Protein AF-U2E8E2-F1 (afdb_monomer_lite)

InterPro domains:
  IPR045724 Protein of unknown function DUF6078 [PF19555] (53-195)

Structure (mmCIF, N/CA/C/O backbone):
data_AF-U2E8E2-F1
#
_entry.id   AF-U2E8E2-F1
#
loop_
_atom_site.group_PDB
_atom_site.id
_atom_site.type_symbol
_atom_site.label_atom_id
_atom_site.label_alt_id
_atom_site.label_comp_id
_atom_site.label_asym_id
_atom_site.label_entity_id
_atom_site.label_seq_id
_atom_site.pdbx_PDB_ins_code
_atom_site.Cartn_x
_atom_site.Cartn_y
_atom_site.Cartn_z
_atom_site.occupancy
_atom_site.B_iso_or_equiv
_atom_site.auth_seq_id
_atom_site.auth_comp_id
_atom_site.auth_asym_id
_atom_site.auth_atom_id
_atom_site.pdbx_PDB_model_num
ATOM 1 N N . MET A 1 1 ? 9.841 -43.494 -57.752 1.00 35.22 1 MET A N 1
ATOM 2 C CA . MET A 1 1 ? 11.118 -42.753 -57.790 1.00 35.22 1 MET A CA 1
ATOM 3 C C . MET A 1 1 ? 11.128 -41.806 -56.609 1.00 35.22 1 MET A C 1
ATOM 5 O O . MET A 1 1 ? 10.340 -40.873 -56.590 1.00 35.22 1 MET A O 1
ATOM 9 N N . PHE A 1 2 ? 11.922 -42.122 -55.589 1.00 29.30 2 PHE A N 1
ATOM 10 C CA . PHE A 1 2 ? 12.154 -41.243 -54.447 1.00 29.30 2 PHE A CA 1
ATOM 11 C C . PHE A 1 2 ? 13.217 -40.218 -54.841 1.00 29.30 2 PHE A C 1
ATOM 13 O O . PHE A 1 2 ? 14.290 -40.618 -55.288 1.00 29.30 2 PHE A O 1
ATOM 20 N N . SER A 1 3 ? 12.943 -38.929 -54.646 1.00 28.02 3 SER A N 1
ATOM 21 C CA . SER A 1 3 ? 13.982 -37.899 -54.651 1.00 28.02 3 SER A CA 1
ATOM 22 C C . SER A 1 3 ? 14.001 -37.198 -53.304 1.00 28.02 3 SER A C 1
ATOM 24 O O . SER A 1 3 ? 13.114 -36.428 -52.950 1.00 28.02 3 SER A O 1
ATOM 26 N N . VAL A 1 4 ? 15.050 -37.544 -52.568 1.00 36.47 4 VAL A N 1
ATOM 27 C CA . VAL A 1 4 ? 15.642 -36.825 -51.446 1.00 36.47 4 VAL A CA 1
ATOM 28 C C . VAL A 1 4 ? 16.142 -35.478 -51.964 1.00 36.47 4 VAL A C 1
ATOM 30 O O . VAL A 1 4 ? 16.858 -35.461 -52.964 1.00 36.47 4 VAL A O 1
ATOM 33 N N . ILE A 1 5 ? 15.827 -34.368 -51.289 1.00 31.22 5 ILE A N 1
ATOM 34 C CA . ILE A 1 5 ? 16.601 -33.130 -51.447 1.00 31.22 5 ILE A CA 1
ATOM 35 C C . ILE A 1 5 ? 16.989 -32.594 -50.071 1.00 31.22 5 ILE A C 1
ATOM 37 O O . ILE A 1 5 ? 16.155 -32.291 -49.221 1.00 31.22 5 ILE A O 1
ATOM 41 N N . SER A 1 6 ? 18.308 -32.556 -49.908 1.00 27.42 6 SER A N 1
ATOM 42 C CA . SER A 1 6 ? 19.108 -32.107 -48.783 1.00 27.42 6 SER A CA 1
ATOM 43 C C . SER A 1 6 ? 18.797 -30.708 -48.267 1.00 27.42 6 SER A C 1
ATOM 45 O O . SER A 1 6 ? 18.564 -29.761 -49.013 1.00 27.42 6 SER A O 1
ATOM 47 N N . VAL A 1 7 ? 18.987 -30.599 -46.956 1.00 34.19 7 VAL A N 1
ATOM 48 C CA . VAL A 1 7 ? 19.274 -29.383 -46.200 1.00 34.19 7 VAL A CA 1
ATOM 49 C C . VAL A 1 7 ? 20.533 -28.708 -46.760 1.00 34.19 7 VAL A C 1
ATOM 51 O O . VAL A 1 7 ? 21.575 -29.351 -46.903 1.00 34.19 7 VAL A O 1
ATOM 54 N N . HIS A 1 8 ? 20.469 -27.403 -47.022 1.00 28.25 8 HIS A N 1
ATOM 55 C CA . HIS A 1 8 ? 21.652 -26.544 -47.076 1.00 28.25 8 HIS A CA 1
ATOM 56 C C . HIS A 1 8 ? 21.455 -25.350 -46.146 1.00 28.25 8 HIS A C 1
ATOM 58 O O . HIS A 1 8 ? 20.613 -24.484 -46.364 1.00 28.25 8 HIS A O 1
ATOM 64 N N . CYS A 1 9 ? 22.244 -25.364 -45.076 1.00 28.64 9 CYS A N 1
ATOM 65 C CA . CYS A 1 9 ? 22.424 -24.278 -44.133 1.00 28.64 9 CYS A CA 1
ATOM 66 C C . CYS A 1 9 ? 23.522 -23.371 -44.705 1.00 28.64 9 CYS A C 1
ATOM 68 O O . CYS A 1 9 ? 24.656 -23.823 -44.862 1.00 28.64 9 CYS A O 1
ATOM 70 N N . ILE A 1 10 ? 23.204 -22.121 -45.042 1.00 30.42 10 ILE A N 1
ATOM 71 C CA . ILE A 1 10 ? 24.214 -21.097 -45.329 1.00 30.42 10 ILE A CA 1
ATOM 72 C C . ILE A 1 10 ? 24.117 -20.059 -44.218 1.00 30.42 10 ILE A C 1
ATOM 74 O O . ILE A 1 10 ? 23.218 -19.222 -44.193 1.00 30.42 10 ILE A O 1
ATOM 78 N N . ALA A 1 11 ? 25.058 -20.146 -43.281 1.00 32.19 11 ALA A N 1
ATOM 79 C CA . ALA A 1 11 ? 25.363 -19.073 -42.355 1.00 32.19 11 ALA A CA 1
ATOM 80 C C . ALA A 1 11 ? 26.166 -17.994 -43.099 1.00 32.19 11 ALA A C 1
ATOM 82 O O . ALA A 1 11 ? 27.213 -18.281 -43.676 1.00 32.19 11 ALA A O 1
ATOM 83 N N . SER A 1 12 ? 25.695 -16.750 -43.053 1.00 29.44 12 SER A N 1
ATOM 84 C CA . SER A 1 12 ? 26.471 -15.566 -43.420 1.00 29.44 12 SER A CA 1
ATOM 85 C C . SER A 1 12 ? 26.222 -14.485 -42.372 1.00 29.44 12 SER A C 1
ATOM 87 O O . SER A 1 12 ? 25.120 -13.959 -42.237 1.00 29.44 12 SER A O 1
ATOM 89 N N . GLN A 1 13 ? 27.255 -14.211 -41.577 1.00 37.41 13 GLN A N 1
ATOM 90 C CA . GLN A 1 13 ? 27.322 -13.102 -40.632 1.00 37.41 13 GLN A CA 1
ATOM 91 C C . GLN A 1 13 ? 27.599 -11.792 -41.385 1.00 37.41 13 GLN A C 1
ATOM 93 O O . GLN A 1 13 ? 28.629 -11.702 -42.050 1.00 37.41 13 GLN A O 1
ATOM 98 N N . ARG A 1 14 ? 26.769 -10.754 -41.189 1.00 28.17 14 ARG A N 1
ATOM 99 C CA . ARG A 1 14 ? 27.194 -9.359 -40.910 1.00 28.17 14 ARG A CA 1
ATOM 100 C C . ARG A 1 14 ? 25.991 -8.407 -40.829 1.00 28.17 14 ARG A C 1
ATOM 102 O O . ARG A 1 14 ? 25.234 -8.290 -41.776 1.00 28.17 14 ARG A O 1
ATOM 109 N N . TYR A 1 15 ? 25.892 -7.743 -39.674 1.00 29.30 15 TYR A N 1
ATOM 110 C CA . TYR A 1 15 ? 25.240 -6.466 -39.344 1.00 29.30 15 TYR A CA 1
ATOM 111 C C . TYR A 1 15 ? 24.125 -5.906 -40.243 1.00 29.30 15 TYR A C 1
ATOM 113 O O . TYR A 1 15 ? 24.375 -5.508 -41.375 1.00 29.30 15 TYR A O 1
ATOM 121 N N . GLY A 1 16 ? 22.975 -5.624 -39.618 1.00 27.44 16 GLY A N 1
ATOM 122 C CA . GLY A 1 16 ? 22.163 -4.460 -39.977 1.00 27.44 16 GLY A CA 1
ATOM 123 C C . GLY A 1 16 ? 20.658 -4.690 -39.928 1.00 27.44 16 GLY A C 1
ATOM 124 O O . GLY A 1 16 ? 20.116 -5.314 -40.822 1.00 27.44 16 GLY A O 1
ATOM 125 N N . TYR A 1 17 ? 20.022 -4.082 -38.925 1.00 30.20 17 TYR A N 1
ATOM 126 C CA . TYR A 1 17 ? 18.626 -3.634 -38.911 1.00 30.20 17 TYR A CA 1
ATOM 127 C C . TYR A 1 17 ? 17.500 -4.683 -38.997 1.00 30.20 17 TYR A C 1
ATOM 129 O O . TYR A 1 17 ? 17.308 -5.400 -39.971 1.00 30.20 17 TYR A O 1
ATOM 137 N N . PHE A 1 18 ? 16.715 -4.684 -37.917 1.00 36.41 18 PHE A N 1
ATOM 138 C CA . PHE A 1 18 ? 15.373 -5.242 -37.783 1.00 36.41 18 PHE A CA 1
ATOM 139 C C . PHE A 1 18 ? 14.498 -4.938 -39.009 1.00 36.41 18 PHE A C 1
ATOM 141 O O . PHE A 1 18 ? 14.281 -3.772 -39.333 1.00 36.41 18 PHE A O 1
ATOM 148 N N . ALA A 1 19 ? 13.935 -5.982 -39.616 1.00 29.19 19 ALA A N 1
ATOM 149 C CA . ALA A 1 19 ? 12.776 -5.889 -40.493 1.00 29.19 19 ALA A CA 1
ATOM 150 C C . ALA A 1 19 ? 11.847 -7.086 -40.230 1.00 29.19 19 ALA A C 1
ATOM 152 O O . ALA A 1 19 ? 12.265 -8.239 -40.317 1.00 29.19 19 ALA A O 1
ATOM 153 N N . ASP A 1 20 ? 10.614 -6.761 -39.844 1.00 34.47 20 ASP A N 1
ATOM 154 C CA . ASP A 1 20 ? 9.360 -7.470 -40.101 1.00 34.47 20 ASP A CA 1
ATOM 155 C C . ASP A 1 20 ? 9.385 -9.004 -40.158 1.00 34.47 20 ASP A C 1
ATOM 157 O O . ASP A 1 20 ? 9.569 -9.626 -41.203 1.00 34.47 20 ASP A O 1
ATOM 161 N N . THR A 1 21 ? 9.019 -9.632 -39.039 1.00 34.12 21 THR A N 1
ATOM 162 C CA . THR A 1 21 ? 8.474 -10.996 -39.054 1.00 34.12 21 THR A CA 1
ATOM 163 C C . THR A 1 21 ? 6.955 -10.931 -39.168 1.00 34.12 21 THR A C 1
ATOM 165 O O . THR A 1 21 ? 6.210 -11.022 -38.195 1.00 34.12 21 THR A O 1
ATOM 168 N N . ALA A 1 22 ? 6.488 -10.781 -40.408 1.00 34.97 22 ALA A N 1
ATOM 169 C CA . ALA A 1 22 ? 5.141 -11.174 -40.785 1.00 34.97 22 ALA A CA 1
ATOM 170 C C . ALA A 1 22 ? 5.013 -12.699 -40.618 1.00 34.97 22 ALA A C 1
ATOM 172 O O . ALA A 1 22 ? 5.733 -13.472 -41.251 1.00 34.97 22 ALA A O 1
ATOM 173 N N . TYR A 1 23 ? 4.094 -13.132 -39.757 1.00 33.38 23 TYR A N 1
ATOM 174 C CA . TYR A 1 23 ? 3.682 -14.528 -39.632 1.00 33.38 23 TYR A CA 1
ATOM 175 C C . TYR A 1 23 ? 3.058 -15.004 -40.956 1.00 33.38 23 TYR A C 1
ATOM 177 O O . TYR A 1 23 ? 1.882 -14.767 -41.225 1.00 33.38 23 TYR A O 1
ATOM 185 N N . PHE A 1 24 ? 3.839 -15.687 -41.793 1.00 31.89 24 PHE A N 1
ATOM 186 C CA . PHE A 1 24 ? 3.344 -16.396 -42.973 1.00 31.89 24 PHE A CA 1
ATOM 187 C C . PHE A 1 24 ? 2.857 -17.794 -42.560 1.00 31.89 24 PHE A C 1
ATOM 189 O O . PHE A 1 24 ? 3.633 -18.744 -42.474 1.00 31.89 24 PHE A O 1
ATOM 196 N N . PHE A 1 25 ? 1.553 -17.936 -42.313 1.00 30.02 25 PHE A N 1
ATOM 197 C CA . PHE A 1 25 ? 0.891 -19.243 -42.325 1.00 30.02 25 PHE A CA 1
ATOM 198 C C . PHE A 1 25 ? 0.597 -19.609 -43.786 1.00 30.02 25 PHE A C 1
ATOM 200 O O . PHE A 1 25 ? -0.278 -19.029 -44.425 1.00 30.02 25 PHE A O 1
ATOM 207 N N . CYS A 1 26 ? 1.361 -20.548 -44.341 1.00 29.03 26 CYS A N 1
ATOM 208 C CA . CYS A 1 26 ? 1.208 -20.993 -45.723 1.00 29.03 26 CYS A CA 1
ATOM 209 C C . CYS A 1 26 ? 0.152 -22.113 -45.795 1.00 29.03 26 CYS A C 1
ATOM 211 O O . CYS A 1 26 ? 0.467 -23.290 -45.626 1.00 29.03 26 CYS A O 1
ATOM 213 N N . LEU A 1 27 ? -1.114 -21.749 -46.018 1.00 31.53 27 LEU A N 1
ATOM 214 C CA . LEU A 1 27 ? -2.169 -22.683 -46.422 1.00 31.53 27 LEU A CA 1
ATOM 215 C C . LEU A 1 27 ? -2.278 -22.655 -47.952 1.00 31.53 27 LEU A C 1
ATOM 217 O O . LEU A 1 27 ? -2.700 -21.668 -48.548 1.00 31.53 27 LEU A O 1
ATOM 221 N N . ASN A 1 28 ? -1.850 -23.749 -48.581 1.00 34.62 28 ASN A N 1
ATOM 222 C CA . ASN A 1 28 ? -1.997 -23.997 -50.013 1.00 34.62 28 ASN A CA 1
ATOM 223 C C . ASN A 1 28 ? -3.471 -23.903 -50.432 1.00 34.62 28 ASN A C 1
ATOM 225 O O . ASN A 1 28 ? -4.284 -24.658 -49.903 1.00 34.62 28 ASN A O 1
ATOM 229 N N . PHE A 1 29 ? -3.802 -23.099 -51.448 1.00 28.09 29 PHE A N 1
ATOM 230 C CA . PHE A 1 29 ? -4.968 -23.387 -52.287 1.00 28.09 29 PHE A CA 1
ATOM 231 C C . PHE A 1 29 ? -4.816 -22.837 -53.710 1.00 28.09 29 PHE A C 1
ATOM 233 O O . PHE A 1 29 ? -4.600 -21.650 -53.943 1.00 28.09 29 PHE A O 1
ATOM 240 N N . TRP A 1 30 ? -4.917 -23.755 -54.666 1.00 30.52 30 TRP A N 1
ATOM 241 C CA . TRP A 1 30 ? -4.777 -23.558 -56.102 1.00 30.52 30 TRP A CA 1
ATOM 242 C C . TRP A 1 30 ? -6.180 -23.510 -56.715 1.00 30.52 30 TRP A C 1
ATOM 244 O O . TRP A 1 30 ? -6.880 -24.519 -56.681 1.00 30.52 30 TRP A O 1
ATOM 254 N N . LYS A 1 31 ? -6.586 -22.350 -57.246 1.00 31.70 31 LYS A N 1
ATOM 255 C CA . LYS A 1 31 ? -7.385 -22.127 -58.475 1.00 31.70 31 LYS A CA 1
ATOM 256 C C . LYS A 1 31 ? -8.077 -20.765 -58.413 1.00 31.70 31 LYS A C 1
ATOM 258 O O . LYS A 1 31 ? -8.661 -20.390 -57.405 1.00 31.70 31 LYS A O 1
ATOM 263 N N . GLY A 1 32 ? -7.952 -20.033 -59.517 1.00 43.84 32 GLY A N 1
ATOM 264 C CA . GLY A 1 32 ? -8.343 -18.639 -59.665 1.00 43.84 32 GLY A CA 1
ATOM 265 C C . GLY A 1 32 ? -9.787 -18.336 -59.281 1.00 43.84 32 GLY A C 1
ATOM 266 O O . GLY A 1 32 ? -10.722 -18.952 -59.779 1.00 43.84 32 GLY A O 1
ATOM 267 N N . ASN A 1 33 ? -9.922 -17.361 -58.388 1.00 28.72 33 ASN A N 1
ATOM 268 C CA . ASN A 1 33 ? -10.829 -16.220 -58.464 1.00 28.72 33 ASN A CA 1
ATOM 269 C C . ASN A 1 33 ? -10.596 -15.407 -57.189 1.00 28.72 33 ASN A C 1
ATOM 271 O O . ASN A 1 33 ? -10.901 -15.851 -56.084 1.00 28.72 33 ASN A O 1
ATOM 275 N N . THR A 1 34 ? -9.993 -14.233 -57.332 1.00 31.17 34 THR A N 1
ATOM 276 C CA . THR A 1 34 ? -9.733 -13.314 -56.225 1.00 31.17 34 THR A CA 1
ATOM 277 C C . THR A 1 34 ? -11.056 -12.696 -55.782 1.00 31.17 34 THR A C 1
ATOM 279 O O . THR A 1 34 ? -11.513 -11.708 -56.350 1.00 31.17 34 THR A O 1
ATOM 282 N N . VAL A 1 35 ? -11.686 -13.272 -54.759 1.00 28.70 35 VAL A N 1
ATOM 283 C CA . VAL A 1 35 ? -12.674 -12.554 -53.949 1.00 28.70 35 VAL A CA 1
ATOM 284 C C . VAL A 1 35 ? -11.915 -11.967 -52.767 1.00 28.70 35 VAL A C 1
ATOM 286 O O . VAL A 1 35 ? -11.503 -12.685 -51.859 1.00 28.70 35 VAL A O 1
ATOM 289 N N . TRP A 1 36 ? -11.698 -10.653 -52.790 1.00 34.66 36 TRP A N 1
ATOM 290 C CA . TRP A 1 36 ? -11.221 -9.919 -51.623 1.00 34.66 36 TRP A CA 1
ATOM 291 C C . TRP A 1 36 ? -12.351 -9.853 -50.594 1.00 34.66 36 TRP A C 1
ATOM 293 O O . TRP A 1 36 ? -13.122 -8.897 -50.567 1.00 34.66 36 TRP A O 1
ATOM 303 N N . LEU A 1 37 ? -12.461 -10.866 -49.733 1.00 30.47 37 LEU A N 1
ATOM 304 C CA . LEU A 1 37 ? -13.152 -10.695 -48.458 1.00 30.47 37 LEU A CA 1
ATOM 305 C C . LEU A 1 37 ? -12.221 -9.892 -47.547 1.00 30.47 37 LEU A C 1
ATOM 307 O O . LEU A 1 37 ? -11.440 -10.439 -46.772 1.00 30.47 37 LEU A O 1
ATOM 311 N N . LEU A 1 38 ? -12.286 -8.567 -47.675 1.00 37.00 38 LEU A N 1
ATOM 312 C CA . LEU A 1 38 ? -11.873 -7.671 -46.605 1.00 37.00 38 LEU A CA 1
ATOM 313 C C . LEU A 1 38 ? -12.815 -7.935 -45.426 1.00 37.00 38 LEU A C 1
ATOM 315 O O . LEU A 1 38 ? -13.904 -7.375 -45.373 1.00 37.00 38 LEU A O 1
ATOM 319 N N . LEU A 1 39 ? -12.415 -8.815 -44.506 1.00 31.94 39 LEU A N 1
ATOM 320 C CA . LEU A 1 39 ? -12.991 -8.846 -43.165 1.00 31.94 39 LEU A CA 1
ATOM 321 C C . LEU A 1 39 ? -12.519 -7.562 -42.456 1.00 31.94 39 LEU A C 1
ATOM 323 O O . LEU A 1 39 ? -11.327 -7.454 -42.154 1.00 31.94 39 LEU A O 1
ATOM 327 N N . PRO A 1 40 ? -13.395 -6.567 -42.215 1.00 41.19 40 PRO A N 1
ATOM 328 C CA . PRO A 1 40 ? -12.996 -5.277 -41.646 1.00 41.19 40 PRO A CA 1
ATOM 329 C C . PRO A 1 40 ? -12.682 -5.370 -40.145 1.00 41.19 40 PRO A C 1
ATOM 331 O O . PRO A 1 40 ? -12.126 -4.438 -39.566 1.00 41.19 40 PRO A O 1
ATOM 334 N N . ASP A 1 41 ? -13.018 -6.494 -39.511 1.00 38.75 41 ASP A N 1
ATOM 335 C CA . ASP A 1 41 ? -13.181 -6.563 -38.060 1.00 38.75 41 ASP A CA 1
ATOM 336 C C . ASP A 1 41 ? -11.936 -7.008 -37.282 1.00 38.75 41 ASP A C 1
ATOM 338 O O . ASP A 1 41 ? -11.908 -6.863 -36.066 1.00 38.75 41 ASP A O 1
ATOM 342 N N . PHE A 1 42 ? -10.862 -7.469 -37.937 1.00 38.50 42 PHE A N 1
ATOM 343 C CA . PHE A 1 42 ? -9.642 -7.880 -37.213 1.00 38.50 42 PHE A CA 1
ATOM 344 C C . PHE A 1 42 ? -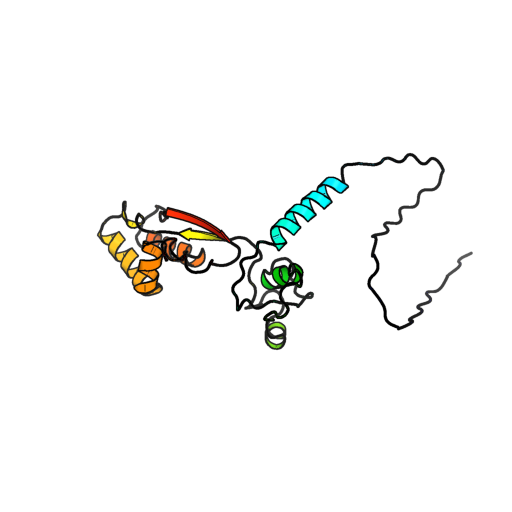8.688 -6.710 -36.894 1.00 38.50 42 PHE A C 1
ATOM 346 O O . PHE A 1 42 ? -7.842 -6.803 -36.002 1.00 38.50 42 PHE A O 1
ATOM 353 N N . LYS A 1 43 ? -8.826 -5.583 -37.610 1.00 36.91 43 LYS A N 1
ATOM 354 C CA . LYS A 1 43 ? -7.996 -4.380 -37.406 1.00 36.91 43 LYS A CA 1
ATOM 355 C C . LYS A 1 43 ? -8.497 -3.485 -36.274 1.00 36.91 43 LYS A C 1
ATOM 357 O O . LYS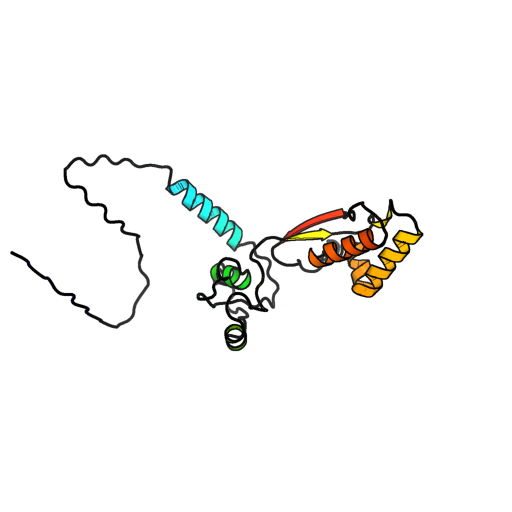 A 1 43 ? -7.691 -2.785 -35.672 1.00 36.91 43 LYS A O 1
ATOM 362 N N . LYS A 1 44 ? -9.799 -3.519 -35.960 1.00 39.62 44 LYS A N 1
ATOM 363 C CA . LYS A 1 44 ? -10.355 -2.750 -34.836 1.00 39.62 44 LYS A CA 1
ATOM 364 C C . LYS A 1 44 ? -9.823 -3.253 -33.504 1.00 39.62 44 LYS A C 1
ATOM 366 O O . LYS A 1 44 ? -9.333 -2.460 -32.718 1.00 39.62 44 LYS A O 1
ATOM 371 N N . THR A 1 45 ? -9.794 -4.569 -33.306 1.00 43.81 45 THR A N 1
ATOM 372 C CA . THR A 1 45 ? -9.347 -5.156 -32.039 1.00 43.81 45 THR A CA 1
ATOM 373 C C . THR A 1 45 ? -7.873 -4.871 -31.766 1.00 43.81 45 THR A C 1
ATOM 375 O O . THR A 1 45 ? -7.510 -4.563 -30.645 1.00 43.81 45 THR A O 1
ATOM 378 N N . THR A 1 46 ? -7.011 -4.922 -32.784 1.00 43.03 46 THR A N 1
ATOM 379 C CA . THR A 1 46 ? -5.570 -4.664 -32.616 1.00 43.03 46 THR A CA 1
ATOM 380 C C . THR A 1 46 ? -5.251 -3.189 -32.391 1.00 43.03 46 THR A C 1
ATOM 382 O O . THR A 1 46 ? -4.399 -2.900 -31.560 1.00 43.03 46 THR A O 1
ATOM 385 N N . LEU A 1 47 ? -5.944 -2.261 -33.059 1.00 45.41 47 LEU A N 1
ATOM 386 C CA . LEU A 1 47 ? -5.776 -0.821 -32.823 1.00 45.41 47 LEU A CA 1
ATOM 387 C C . LEU A 1 47 ? -6.387 -0.369 -31.491 1.00 45.41 47 LEU A C 1
ATOM 389 O O . LEU A 1 47 ? -5.771 0.425 -30.802 1.00 45.41 47 LEU A O 1
ATOM 393 N N . GLU A 1 48 ? -7.523 -0.930 -31.072 1.00 44.22 48 GLU A N 1
ATOM 394 C CA . GLU A 1 48 ? -8.108 -0.677 -29.745 1.00 44.22 48 GLU A CA 1
ATOM 395 C C . GLU A 1 48 ? -7.250 -1.280 -28.615 1.00 44.22 48 GLU A C 1
ATOM 397 O O . GLU A 1 48 ? -7.118 -0.674 -27.551 1.00 44.22 48 GLU A O 1
ATOM 402 N N . ILE A 1 49 ? -6.621 -2.443 -28.839 1.00 48.78 49 ILE A N 1
ATOM 403 C CA . ILE A 1 49 ? -5.622 -3.034 -27.928 1.00 48.78 49 ILE A CA 1
ATOM 404 C C . ILE A 1 49 ? -4.358 -2.170 -27.881 1.00 48.78 49 ILE A C 1
ATOM 406 O O . ILE A 1 49 ? -3.830 -1.941 -26.800 1.00 48.78 49 ILE A O 1
ATOM 410 N N . LEU A 1 50 ? -3.883 -1.655 -29.018 1.00 44.72 50 LEU A N 1
ATOM 411 C CA . LEU A 1 50 ? -2.724 -0.763 -29.063 1.00 44.72 50 LEU A CA 1
ATOM 412 C C . LEU A 1 50 ? -3.024 0.592 -28.413 1.00 44.72 50 LEU A C 1
ATOM 414 O O . LEU A 1 50 ? -2.219 1.010 -27.599 1.00 44.72 50 LEU A O 1
ATOM 418 N N . ASP A 1 51 ? -4.189 1.206 -28.637 1.00 45.66 51 ASP A N 1
ATOM 419 C CA . ASP A 1 51 ? -4.617 2.446 -27.962 1.00 45.66 51 ASP A CA 1
ATOM 420 C C . ASP A 1 51 ? -4.785 2.240 -26.448 1.00 45.66 51 ASP A C 1
ATOM 422 O O . ASP A 1 51 ? -4.410 3.095 -25.645 1.00 45.66 51 ASP A O 1
ATOM 426 N N . SER A 1 52 ? -5.305 1.085 -26.018 1.00 45.81 52 SER A N 1
ATOM 427 C CA . SER A 1 52 ? -5.374 0.749 -24.590 1.00 45.81 52 SER A CA 1
ATOM 428 C C . SER A 1 52 ? -4.006 0.382 -23.999 1.00 45.81 52 SER A C 1
ATOM 430 O O . SER A 1 52 ? -3.770 0.647 -22.822 1.00 45.81 52 SER A O 1
ATOM 432 N N . MET A 1 53 ? -3.060 -0.144 -24.783 1.00 45.09 53 MET A N 1
ATOM 433 C CA . MET A 1 53 ? -1.657 -0.328 -24.380 1.00 45.09 53 MET A CA 1
ATOM 434 C C . MET A 1 53 ? -0.868 0.994 -24.375 1.00 45.09 53 MET A C 1
ATOM 436 O O . MET A 1 53 ? -0.043 1.202 -23.488 1.00 45.09 53 MET A O 1
ATOM 440 N N . GLU A 1 54 ? -1.158 1.919 -25.285 1.00 41.78 54 GLU A N 1
ATOM 441 C CA . GLU A 1 54 ? -0.501 3.222 -25.434 1.00 41.78 54 GLU A CA 1
ATOM 442 C C . GLU A 1 54 ? -0.992 4.210 -24.360 1.00 41.78 54 GLU A C 1
ATOM 444 O O . GLU A 1 54 ? -0.181 4.899 -23.738 1.00 41.78 54 GLU A O 1
ATOM 449 N N . GLN A 1 55 ? -2.278 4.166 -23.981 1.00 42.69 55 GLN A N 1
ATOM 450 C CA . GLN A 1 55 ? -2.777 4.857 -22.780 1.00 42.69 55 GLN A CA 1
ATOM 451 C C . GLN A 1 55 ? -2.210 4.288 -21.464 1.00 42.69 55 GLN A C 1
ATOM 453 O O . GLN A 1 55 ? -2.172 4.998 -20.457 1.00 42.69 55 GLN A O 1
ATOM 458 N N . ASN A 1 56 ? -1.722 3.039 -21.460 1.00 43.75 56 ASN A N 1
ATOM 459 C CA . ASN A 1 56 ? -0.978 2.457 -20.335 1.00 43.75 56 ASN A CA 1
ATOM 460 C C . ASN A 1 56 ? 0.513 2.866 -20.321 1.00 43.75 56 ASN A C 1
ATOM 462 O O . ASN A 1 56 ? 1.142 2.802 -19.260 1.00 43.75 56 ASN A O 1
ATOM 466 N N . MET A 1 57 ? 1.089 3.299 -21.453 1.00 42.50 57 MET A N 1
ATOM 467 C CA . MET A 1 57 ? 2.500 3.713 -21.537 1.00 42.50 57 MET A CA 1
ATOM 468 C C . MET A 1 57 ? 2.760 5.057 -20.846 1.00 42.50 57 MET A C 1
ATOM 470 O O . MET A 1 57 ? 3.815 5.244 -20.245 1.00 42.50 57 MET A O 1
ATOM 474 N N . THR A 1 58 ? 1.792 5.979 -20.838 1.00 44.69 58 THR A N 1
ATOM 475 C CA . THR A 1 58 ? 1.966 7.305 -20.211 1.00 44.69 58 THR A CA 1
ATOM 476 C C . THR A 1 58 ? 1.720 7.313 -18.691 1.00 44.69 58 THR A C 1
ATOM 478 O O . THR A 1 58 ? 1.993 8.315 -18.030 1.00 44.69 58 THR A O 1
ATOM 481 N N . SER A 1 59 ? 1.195 6.229 -18.099 1.00 53.66 59 SER A N 1
ATOM 482 C CA . SER A 1 59 ? 0.525 6.290 -16.785 1.00 53.66 59 SER A CA 1
ATOM 483 C C . SER A 1 59 ? 1.197 5.532 -15.633 1.00 53.66 59 SER A C 1
ATOM 485 O O . SER A 1 59 ? 0.676 5.559 -14.518 1.00 53.66 59 SER 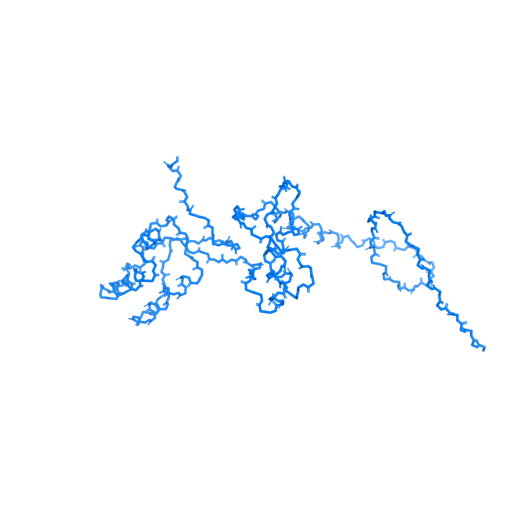A O 1
ATOM 487 N N . LEU A 1 60 ? 2.315 4.836 -15.852 1.00 66.75 60 LEU A N 1
ATOM 488 C CA . LEU A 1 60 ? 3.024 4.129 -14.777 1.00 66.75 60 LEU A CA 1
ATOM 489 C C . LEU A 1 60 ? 3.783 5.133 -13.890 1.00 66.75 60 LEU A C 1
ATOM 491 O O . LEU A 1 60 ? 4.932 5.491 -14.153 1.00 66.75 60 LEU A O 1
ATOM 495 N N . GLN A 1 61 ? 3.126 5.593 -12.821 1.00 72.06 61 GLN A N 1
ATOM 496 C CA . GLN A 1 61 ? 3.703 6.462 -11.788 1.00 72.06 61 GLN A CA 1
ATOM 497 C C . GLN A 1 61 ? 4.678 5.668 -10.903 1.00 72.06 61 GLN A C 1
ATOM 499 O O . GLN A 1 61 ? 4.391 5.313 -9.761 1.00 72.06 61 GLN A O 1
ATOM 504 N N . LEU A 1 62 ? 5.846 5.347 -11.455 1.00 79.56 62 LEU A N 1
ATOM 505 C CA . LEU A 1 62 ? 6.873 4.579 -10.756 1.00 79.56 62 LEU A CA 1
ATOM 506 C C . LEU A 1 62 ? 7.741 5.483 -9.865 1.00 79.56 62 LEU A C 1
ATOM 508 O O . LEU A 1 62 ? 8.065 6.609 -10.260 1.00 79.56 62 LEU A O 1
ATOM 512 N N . PRO A 1 63 ? 8.172 4.994 -8.686 1.00 80.44 63 PRO A N 1
ATOM 513 C CA . PRO A 1 63 ? 9.149 5.688 -7.853 1.00 80.44 63 PRO A CA 1
ATOM 514 C C . PRO A 1 63 ? 10.433 6.036 -8.615 1.00 80.44 63 PRO A C 1
ATOM 516 O O . PRO A 1 63 ? 10.832 5.342 -9.549 1.00 80.44 63 PRO A O 1
ATOM 519 N N . HIS A 1 64 ? 11.121 7.095 -8.185 1.00 75.12 64 HIS A N 1
ATOM 520 C CA . HIS A 1 64 ? 12.377 7.523 -8.810 1.00 75.12 64 HIS A CA 1
ATOM 521 C C . HIS A 1 64 ? 13.474 6.446 -8.732 1.00 75.12 64 HIS A C 1
ATOM 523 O O . HIS A 1 64 ? 14.249 6.277 -9.666 1.00 75.12 64 HIS A O 1
ATOM 529 N N . ASP A 1 65 ? 13.534 5.707 -7.628 1.00 80.06 65 ASP A N 1
ATOM 530 C CA . ASP A 1 65 ? 14.476 4.615 -7.364 1.00 80.06 65 ASP A CA 1
ATOM 531 C C . ASP A 1 65 ? 13.956 3.243 -7.836 1.00 80.06 65 ASP A C 1
ATOM 533 O O . ASP A 1 65 ? 14.448 2.191 -7.415 1.00 80.06 65 ASP A O 1
ATOM 537 N N . PHE A 1 66 ? 12.950 3.226 -8.717 1.00 86.50 66 PHE A N 1
ATOM 538 C CA . PHE A 1 66 ? 12.382 1.985 -9.220 1.00 86.50 66 PHE A CA 1
ATOM 539 C C . PHE A 1 66 ? 13.383 1.217 -10.096 1.00 86.50 66 PHE A C 1
ATOM 541 O O . PHE A 1 66 ? 13.769 1.653 -11.178 1.00 86.50 66 PHE A O 1
ATOM 548 N N . GLY A 1 67 ? 13.784 0.035 -9.621 1.00 89.56 67 GLY A N 1
ATOM 549 C CA . GLY A 1 67 ? 14.659 -0.880 -10.355 1.00 89.56 67 GLY A CA 1
ATOM 550 C C . GLY A 1 67 ? 13.939 -1.644 -11.474 1.00 89.56 67 GLY A C 1
ATOM 551 O O . GLY A 1 67 ? 13.074 -2.479 -11.194 1.00 89.56 67 GLY A O 1
ATOM 552 N N . PHE A 1 68 ? 14.339 -1.429 -12.722 1.00 91.00 68 PHE A N 1
ATOM 553 C CA . PHE A 1 68 ? 13.856 -2.160 -13.897 1.00 91.00 68 PHE A CA 1
ATOM 554 C C . PHE A 1 68 ? 14.517 -3.541 -14.027 1.00 91.00 68 PHE A C 1
ATOM 556 O O . PHE A 1 68 ? 15.626 -3.762 -13.535 1.00 91.00 68 PHE A O 1
ATOM 563 N N . CYS A 1 69 ? 13.844 -4.479 -14.702 1.00 90.25 69 CYS A N 1
ATOM 564 C CA . CYS A 1 69 ? 14.377 -5.815 -14.982 1.00 90.25 69 CYS A CA 1
ATOM 565 C C . CYS A 1 69 ? 14.374 -6.100 -16.488 1.00 90.25 69 CYS A C 1
ATOM 567 O O . CYS A 1 69 ? 13.317 -6.220 -17.101 1.00 90.25 69 CYS A O 1
ATOM 569 N N . MET A 1 70 ? 15.562 -6.269 -17.069 1.00 88.06 70 MET A N 1
ATOM 570 C CA . MET A 1 70 ? 15.734 -6.497 -18.511 1.00 88.06 70 MET A CA 1
ATOM 571 C C . MET A 1 70 ? 15.731 -7.983 -18.904 1.00 88.06 70 MET A C 1
ATOM 573 O O . MET A 1 70 ? 15.849 -8.311 -20.079 1.00 88.06 70 MET A O 1
ATOM 577 N N . THR A 1 71 ? 15.625 -8.899 -17.939 1.00 85.88 71 THR A N 1
ATOM 578 C CA . THR A 1 71 ? 15.715 -10.341 -18.194 1.00 85.88 71 THR A CA 1
ATOM 579 C C . THR A 1 71 ? 14.459 -10.859 -18.895 1.00 85.88 71 THR A C 1
ATOM 581 O O . THR A 1 71 ? 13.415 -11.003 -18.261 1.00 85.88 71 THR A O 1
ATOM 584 N N . GLY A 1 72 ? 14.578 -11.153 -20.194 1.00 76.69 72 GLY A N 1
ATOM 585 C CA . GLY A 1 72 ? 13.494 -11.695 -21.020 1.00 76.69 72 GLY A CA 1
ATOM 586 C C . GLY A 1 72 ? 13.191 -13.174 -20.765 1.00 76.69 72 GLY A C 1
ATOM 587 O O . GLY A 1 72 ? 12.027 -13.560 -20.778 1.00 76.69 72 GLY A O 1
ATOM 588 N N . ASP A 1 73 ? 14.203 -13.978 -20.427 1.00 81.50 73 ASP A N 1
ATOM 589 C CA . ASP A 1 73 ? 14.060 -15.440 -20.277 1.00 81.50 73 ASP A CA 1
ATOM 590 C C . ASP A 1 73 ? 13.427 -15.867 -18.935 1.00 81.50 73 ASP A C 1
ATOM 592 O O . ASP A 1 73 ? 13.394 -17.044 -18.581 1.00 81.50 73 ASP A O 1
ATOM 596 N N . CYS A 1 74 ? 12.922 -14.913 -18.151 1.00 84.94 74 CYS A N 1
ATOM 597 C CA . CYS A 1 74 ? 12.235 -15.200 -16.899 1.00 84.94 74 CYS A CA 1
ATOM 598 C C . CYS A 1 74 ? 10.808 -15.697 -17.169 1.00 84.94 74 CYS A C 1
ATOM 600 O O . CYS A 1 74 ? 10.015 -14.999 -17.794 1.00 84.94 74 CYS A O 1
ATOM 602 N N . GLU A 1 75 ? 10.431 -16.834 -16.580 1.00 85.62 75 GLU A N 1
ATOM 603 C CA . GLU A 1 75 ? 9.076 -17.409 -16.677 1.00 85.62 75 GLU A CA 1
ATOM 604 C C . GLU A 1 75 ? 7.956 -16.445 -16.241 1.00 85.62 75 GLU A C 1
ATOM 606 O O . GLU A 1 75 ? 6.808 -16.585 -16.653 1.00 85.62 75 GLU A O 1
ATOM 611 N N . ARG A 1 76 ? 8.278 -15.462 -15.388 1.00 85.81 76 ARG A N 1
ATOM 612 C CA . ARG A 1 76 ? 7.322 -14.483 -14.841 1.00 85.81 76 ARG A CA 1
ATOM 613 C C . ARG A 1 76 ? 7.407 -13.116 -15.522 1.00 85.81 76 ARG A C 1
ATOM 615 O O . ARG A 1 76 ? 6.818 -12.165 -15.011 1.00 85.81 76 ARG A O 1
ATOM 622 N N . SER A 1 77 ? 8.155 -12.981 -16.619 1.00 87.44 77 SER A N 1
ATOM 623 C CA . SER A 1 77 ? 8.404 -11.705 -17.309 1.00 87.44 77 SER A CA 1
ATOM 624 C C . SER A 1 77 ? 7.108 -10.985 -17.711 1.00 87.44 77 SER A C 1
ATOM 626 O O . SER A 1 77 ? 6.970 -9.781 -17.484 1.00 87.44 77 SER A O 1
ATOM 628 N N . ASN A 1 78 ? 6.111 -11.728 -18.197 1.00 87.88 78 ASN A N 1
ATOM 629 C CA . ASN A 1 78 ? 4.789 -11.215 -18.574 1.00 87.88 78 ASN A CA 1
ATOM 630 C C . ASN A 1 78 ? 3.964 -10.666 -17.392 1.00 87.88 78 ASN A C 1
ATOM 632 O O . ASN A 1 78 ? 3.155 -9.763 -17.571 1.00 87.88 78 ASN A O 1
ATOM 636 N N . ARG A 1 79 ? 4.176 -11.185 -16.179 1.00 89.12 79 ARG A N 1
ATOM 637 C CA . ARG A 1 79 ? 3.447 -10.796 -14.958 1.00 89.12 79 ARG A CA 1
ATOM 638 C C . ARG A 1 79 ? 4.299 -9.986 -13.985 1.00 89.12 79 ARG A C 1
ATOM 640 O O . ARG A 1 79 ? 3.873 -9.760 -12.857 1.00 89.12 79 ARG A O 1
ATOM 647 N N . CYS A 1 80 ? 5.503 -9.578 -14.379 1.00 90.62 80 CYS A N 1
ATOM 648 C CA . CYS A 1 80 ? 6.424 -8.831 -13.533 1.00 90.62 80 CYS A CA 1
ATOM 649 C C . CYS A 1 80 ? 6.407 -7.348 -13.905 1.00 90.62 80 CYS A C 1
ATOM 651 O O . CYS A 1 80 ? 6.901 -6.975 -14.969 1.00 90.62 80 CYS A O 1
ATOM 653 N N . LEU A 1 81 ? 5.935 -6.491 -12.997 1.00 90.94 81 LEU A N 1
ATOM 654 C CA . LEU A 1 81 ? 5.880 -5.040 -13.187 1.00 90.94 81 LEU A CA 1
ATOM 655 C C . LEU A 1 81 ? 7.242 -4.465 -13.596 1.00 90.94 81 LEU A C 1
ATOM 657 O O . LEU A 1 81 ? 7.300 -3.588 -14.443 1.00 90.94 81 LEU A O 1
ATOM 661 N N . ARG A 1 82 ? 8.352 -4.974 -13.042 1.00 91.50 82 ARG A N 1
ATOM 662 C CA . ARG A 1 82 ? 9.703 -4.477 -13.368 1.00 91.50 82 ARG A CA 1
ATOM 663 C C . ARG A 1 82 ? 10.111 -4.741 -14.814 1.00 91.50 82 ARG A C 1
ATOM 665 O O . ARG A 1 82 ? 10.876 -3.957 -15.369 1.00 91.50 82 ARG A O 1
ATOM 672 N N . HIS A 1 83 ? 9.656 -5.856 -15.383 1.00 90.62 83 HIS A N 1
ATOM 673 C CA . HIS A 1 83 ? 9.933 -6.206 -16.772 1.00 90.62 83 HIS A CA 1
ATOM 674 C C . HIS A 1 83 ? 8.963 -5.501 -17.719 1.00 90.62 83 HIS A C 1
ATOM 676 O O . HIS A 1 83 ? 9.391 -4.904 -18.698 1.00 90.62 83 HIS A O 1
ATOM 682 N N . GLN A 1 84 ? 7.674 -5.476 -17.373 1.00 90.50 84 GLN A N 1
ATOM 683 C CA . GLN A 1 84 ? 6.663 -4.746 -18.139 1.00 90.50 84 GLN A CA 1
ATOM 684 C C . GLN A 1 84 ? 6.988 -3.249 -18.216 1.00 90.50 84 GLN A C 1
ATOM 686 O O . GLN A 1 84 ? 6.995 -2.674 -19.295 1.00 90.50 84 GLN A O 1
ATOM 691 N N . ALA A 1 85 ? 7.384 -2.629 -17.103 1.00 89.06 85 ALA A N 1
ATOM 692 C CA . ALA A 1 85 ? 7.815 -1.234 -17.083 1.00 89.06 85 ALA A CA 1
ATOM 693 C C . ALA A 1 85 ? 9.053 -0.967 -17.959 1.00 89.06 85 ALA A C 1
ATOM 695 O O . ALA A 1 85 ? 9.166 0.107 -18.541 1.00 89.06 85 ALA A O 1
ATOM 696 N N . TRP A 1 86 ? 9.977 -1.931 -18.067 1.00 88.94 86 TRP A N 1
ATOM 697 C CA . TRP A 1 86 ? 11.124 -1.821 -18.972 1.00 88.94 86 TRP A CA 1
ATOM 698 C C . TRP A 1 86 ? 10.670 -1.814 -20.436 1.00 88.94 86 TRP A C 1
ATOM 700 O O . TRP A 1 86 ? 11.080 -0.936 -21.189 1.00 88.94 86 TRP A O 1
ATOM 710 N N . LEU A 1 87 ? 9.783 -2.739 -20.819 1.00 87.81 87 LEU A N 1
ATOM 711 C CA . LEU A 1 87 ? 9.241 -2.825 -22.182 1.00 87.81 87 LEU A CA 1
ATOM 712 C C . LEU A 1 87 ? 8.436 -1.581 -22.582 1.00 87.81 87 LEU A C 1
ATOM 714 O O . LEU A 1 87 ? 8.455 -1.191 -23.743 1.00 87.81 87 LEU A O 1
ATOM 718 N N . LEU A 1 88 ? 7.745 -0.966 -21.622 1.00 83.81 88 LEU A N 1
ATOM 719 C CA . LEU A 1 88 ? 6.903 0.212 -21.836 1.00 83.81 88 LEU A CA 1
ATOM 720 C C . LEU A 1 88 ? 7.676 1.539 -21.774 1.00 83.81 88 LEU A C 1
ATOM 722 O O . LEU A 1 88 ? 7.070 2.596 -21.924 1.00 83.81 88 LEU A O 1
ATOM 726 N N . THR A 1 89 ? 8.989 1.522 -21.519 1.00 81.38 89 THR A N 1
ATOM 727 C CA . THR A 1 89 ? 9.762 2.765 -21.424 1.00 81.38 89 THR A CA 1
ATOM 728 C C . THR A 1 89 ? 9.896 3.424 -22.801 1.00 81.38 89 THR A C 1
ATOM 730 O O . THR A 1 89 ? 10.436 2.841 -23.735 1.00 81.38 89 THR A O 1
ATOM 733 N N . ASP A 1 90 ? 9.458 4.677 -22.904 1.00 72.25 90 ASP A N 1
ATOM 734 C CA . ASP A 1 90 ? 9.355 5.482 -24.132 1.00 72.25 90 ASP A CA 1
ATOM 735 C C . ASP A 1 90 ? 10.680 6.125 -24.599 1.00 72.25 90 ASP A C 1
ATOM 737 O O . ASP A 1 90 ? 10.694 7.007 -25.458 1.00 72.25 90 ASP A O 1
ATOM 741 N N . GLY A 1 91 ? 11.810 5.717 -24.014 1.00 70.19 91 GLY A N 1
ATOM 742 C CA . GLY A 1 91 ? 13.135 6.263 -24.318 1.00 70.19 91 GLY A CA 1
ATOM 743 C C . GLY A 1 91 ? 13.344 7.729 -23.908 1.00 70.19 91 GLY A C 1
ATOM 744 O O . GLY A 1 91 ? 14.438 8.251 -24.118 1.00 70.19 91 GLY A O 1
ATOM 745 N N . GLN A 1 92 ? 12.354 8.394 -23.293 1.00 74.50 92 GLN A N 1
ATOM 746 C CA . GLN A 1 92 ? 12.460 9.803 -22.879 1.00 74.50 92 GLN A CA 1
ATOM 747 C C . GLN A 1 92 ? 13.410 9.990 -21.691 1.00 74.50 92 GLN A C 1
ATOM 749 O O . GLN A 1 92 ? 14.046 11.034 -21.543 1.00 74.50 92 GLN A O 1
ATOM 754 N N . LYS A 1 93 ? 13.522 8.978 -20.822 1.00 75.44 93 LYS A N 1
ATOM 755 C CA . LYS A 1 93 ? 14.465 8.984 -19.697 1.00 75.44 93 LYS A CA 1
ATOM 756 C C . LYS A 1 93 ? 15.833 8.462 -20.158 1.00 75.44 93 LYS A C 1
ATOM 758 O O . LYS A 1 93 ? 15.941 7.270 -20.444 1.00 75.44 93 LYS A O 1
ATOM 763 N N . PRO A 1 94 ? 16.896 9.295 -20.160 1.00 78.38 94 PRO A N 1
ATOM 764 C CA . PRO A 1 94 ? 18.218 8.883 -20.644 1.00 78.38 94 PRO A CA 1
ATOM 765 C C . PRO A 1 94 ? 18.908 7.873 -19.719 1.00 78.38 94 PRO A C 1
ATOM 767 O O . PRO A 1 94 ? 19.763 7.110 -20.158 1.00 78.38 94 PRO A O 1
ATOM 770 N N . PHE A 1 95 ? 18.540 7.864 -18.436 1.00 82.38 95 PHE A N 1
ATOM 771 C CA . PHE A 1 95 ? 19.082 6.951 -17.439 1.00 82.38 95 PHE A CA 1
ATOM 772 C C . PHE A 1 95 ? 17.946 6.229 -16.724 1.00 82.38 95 PHE A C 1
ATOM 774 O O . PHE A 1 95 ? 16.992 6.856 -16.262 1.00 82.38 95 PHE A O 1
ATOM 781 N N . LEU A 1 96 ? 18.086 4.911 -16.596 1.00 84.56 96 LEU A N 1
ATOM 782 C CA . LEU A 1 96 ? 17.191 4.055 -15.824 1.00 84.56 96 LEU A CA 1
ATOM 783 C C . LEU A 1 96 ? 18.003 3.269 -14.798 1.00 84.56 96 LEU A C 1
ATOM 785 O O . LEU A 1 96 ? 19.108 2.802 -15.079 1.00 84.56 96 LEU A O 1
ATOM 789 N N . SER A 1 97 ? 17.441 3.088 -13.605 1.00 89.06 97 SER A N 1
ATOM 790 C CA . SER A 1 97 ? 18.018 2.209 -12.592 1.00 89.06 97 SER A CA 1
ATOM 791 C C . SER A 1 97 ? 17.668 0.760 -12.914 1.00 89.06 97 SER A C 1
ATOM 793 O O . SER A 1 97 ? 16.515 0.361 -12.816 1.00 89.06 97 SER A O 1
ATOM 795 N N . VAL A 1 98 ? 18.649 -0.053 -13.289 1.00 89.56 98 VAL A N 1
ATOM 796 C CA . VAL A 1 98 ? 18.433 -1.477 -13.582 1.00 89.56 98 VAL A CA 1
ATOM 797 C C . VAL A 1 98 ? 18.840 -2.312 -12.373 1.00 89.56 98 VAL A C 1
ATOM 799 O O . VAL A 1 98 ? 19.854 -2.040 -11.726 1.00 89.56 98 VAL A O 1
ATOM 802 N N . LEU A 1 99 ? 18.048 -3.335 -12.049 1.00 88.50 99 LEU A N 1
ATOM 803 C CA . LEU A 1 99 ? 18.415 -4.315 -11.032 1.00 88.50 99 LEU A CA 1
ATOM 804 C C . LEU A 1 99 ? 19.742 -4.983 -11.393 1.00 88.50 99 LEU A C 1
ATOM 806 O O . LEU A 1 99 ? 19.963 -5.374 -12.536 1.00 88.50 99 LEU A O 1
ATOM 810 N N . ASN A 1 100 ? 20.610 -5.162 -10.397 1.00 87.38 100 ASN A N 1
ATOM 811 C CA . ASN A 1 100 ? 21.907 -5.791 -10.603 1.00 87.38 100 ASN A CA 1
ATOM 812 C C . ASN A 1 100 ? 21.727 -7.218 -11.172 1.00 87.38 100 ASN A C 1
ATOM 814 O O . ASN A 1 100 ? 21.199 -8.081 -10.461 1.00 87.38 100 ASN A O 1
ATOM 818 N N . PRO A 1 101 ? 22.208 -7.511 -12.398 1.00 83.56 101 PRO A N 1
ATOM 819 C CA . PRO A 1 101 ? 22.023 -8.818 -13.029 1.00 83.56 101 PRO A CA 1
ATOM 820 C C . PRO A 1 101 ? 22.568 -9.990 -12.207 1.00 83.56 101 PRO A C 1
ATOM 822 O O . PRO A 1 101 ? 22.016 -11.088 -12.262 1.00 83.56 101 PRO A O 1
ATOM 825 N N . ARG A 1 102 ? 23.598 -9.761 -11.380 1.00 82.88 102 ARG A N 1
ATOM 826 C CA . ARG A 1 102 ? 24.150 -10.794 -10.487 1.00 82.88 102 ARG A CA 1
ATOM 827 C C . ARG A 1 102 ? 23.152 -11.247 -9.418 1.00 82.88 102 ARG A C 1
ATOM 829 O O . ARG A 1 102 ? 23.169 -12.411 -9.043 1.00 82.88 102 ARG A O 1
ATOM 836 N N . HIS A 1 103 ? 22.271 -10.354 -8.967 1.00 80.19 103 HIS A N 1
ATOM 837 C CA . HIS A 1 103 ? 21.212 -10.682 -8.006 1.00 80.19 103 HIS A CA 1
ATOM 838 C C . HIS A 1 103 ? 20.007 -11.363 -8.668 1.00 80.19 103 HIS A C 1
ATOM 840 O O . HIS A 1 103 ? 19.292 -12.124 -8.016 1.00 80.19 103 HIS A O 1
ATOM 846 N N . ILE A 1 104 ? 19.784 -11.115 -9.962 1.00 75.25 104 ILE A N 1
ATOM 847 C CA . ILE A 1 104 ? 18.733 -11.786 -10.738 1.00 75.25 104 ILE A CA 1
ATOM 848 C C . ILE A 1 104 ? 19.142 -13.234 -11.031 1.00 75.25 104 ILE A C 1
ATOM 850 O O . ILE A 1 104 ? 18.338 -14.147 -10.869 1.00 75.25 104 ILE A O 1
ATOM 854 N N . ALA A 1 105 ? 20.410 -13.460 -11.390 1.00 65.56 105 ALA A N 1
ATOM 855 C CA . ALA A 1 105 ? 20.941 -14.790 -11.687 1.00 65.56 105 ALA A CA 1
ATOM 856 C C . ALA A 1 105 ? 20.835 -15.769 -10.501 1.00 65.56 105 ALA A C 1
ATOM 858 O O . ALA A 1 105 ? 20.655 -16.964 -10.710 1.00 65.56 105 ALA A O 1
ATOM 859 N N . SER A 1 106 ? 20.895 -15.272 -9.259 1.00 61.03 106 SER A N 1
ATOM 860 C CA . SER A 1 106 ? 20.718 -16.087 -8.048 1.00 61.03 106 SER A CA 1
ATOM 861 C C . SER A 1 106 ? 19.260 -16.430 -7.711 1.00 61.03 106 SER A C 1
ATOM 863 O O . SER A 1 106 ? 19.026 -17.253 -6.831 1.00 61.03 106 SER A O 1
ATOM 865 N N . ALA A 1 107 ? 18.280 -15.796 -8.363 1.00 61.44 107 ALA A N 1
ATOM 866 C CA . ALA A 1 107 ? 16.859 -15.931 -8.050 1.00 61.44 107 ALA A CA 1
ATOM 867 C C . ALA A 1 107 ? 16.029 -15.927 -9.346 1.00 61.44 107 ALA A C 1
ATOM 869 O O . ALA A 1 107 ? 15.340 -14.957 -9.668 1.00 61.44 107 ALA A O 1
ATOM 870 N N . TYR A 1 108 ? 16.136 -17.012 -10.115 1.00 63.62 108 TYR A N 1
ATOM 871 C CA . TYR A 1 108 ? 15.436 -17.172 -11.389 1.00 63.62 108 TYR A CA 1
ATOM 872 C C . TYR A 1 108 ? 14.014 -17.725 -11.203 1.00 63.62 108 TYR A C 1
ATOM 874 O O . TYR A 1 108 ? 13.756 -18.532 -10.308 1.00 63.62 108 TYR A O 1
ATOM 882 N N . GLY A 1 109 ? 13.083 -17.297 -12.061 1.00 64.56 109 GLY A N 1
ATOM 883 C CA . GLY A 1 109 ? 11.729 -17.857 -12.138 1.00 64.56 109 GLY A CA 1
ATOM 884 C C . GLY A 1 109 ? 10.875 -17.666 -10.875 1.00 64.56 109 GLY A C 1
ATOM 885 O O . GLY A 1 109 ? 10.660 -16.545 -10.400 1.00 64.56 109 GLY A O 1
ATOM 886 N N . SER A 1 110 ? 10.328 -18.767 -10.353 1.00 67.06 110 SER A N 1
ATOM 887 C CA . SER A 1 110 ? 9.344 -18.786 -9.258 1.00 67.06 110 SER A CA 1
ATOM 888 C C . SER A 1 110 ? 9.859 -18.233 -7.920 1.00 67.06 110 SER A C 1
ATOM 890 O O . SER A 1 110 ? 9.062 -17.673 -7.166 1.00 67.06 110 SER A O 1
ATOM 892 N N . ALA A 1 111 ? 11.171 -18.287 -7.665 1.00 77.88 111 ALA A N 1
ATOM 893 C CA . ALA A 1 111 ? 11.812 -17.850 -6.418 1.00 77.88 111 ALA A CA 1
ATOM 894 C C . ALA A 1 111 ? 12.380 -16.411 -6.458 1.00 77.88 111 ALA A C 1
ATOM 896 O O . ALA A 1 111 ? 13.176 -16.023 -5.602 1.00 77.88 111 ALA A O 1
ATOM 897 N N . CYS A 1 112 ? 12.011 -15.605 -7.459 1.00 85.06 112 CYS A N 1
ATOM 898 C CA . CYS A 1 112 ? 12.517 -14.240 -7.596 1.00 85.06 112 CYS A CA 1
ATOM 899 C C . CYS A 1 112 ? 12.040 -13.318 -6.455 1.00 85.06 112 CYS A C 1
ATOM 901 O O . CYS A 1 112 ? 10.886 -12.890 -6.429 1.00 85.06 112 CYS A O 1
ATOM 903 N N . ASN A 1 113 ? 12.962 -12.926 -5.568 1.00 86.25 113 ASN A N 1
ATOM 904 C CA . ASN A 1 113 ? 12.708 -11.986 -4.461 1.00 86.25 113 ASN A CA 1
ATOM 905 C C . ASN A 1 113 ? 12.381 -10.554 -4.919 1.00 86.25 113 ASN A C 1
ATOM 907 O O . ASN A 1 113 ? 11.913 -9.736 -4.132 1.00 86.25 113 ASN A O 1
ATOM 911 N N . TYR A 1 114 ? 12.649 -10.234 -6.184 1.00 88.50 114 TYR A N 1
ATOM 912 C CA . TYR A 1 114 ? 12.398 -8.915 -6.763 1.00 88.50 114 TYR A CA 1
ATOM 913 C C . TYR A 1 114 ? 11.103 -8.865 -7.579 1.00 88.50 114 TYR A C 1
ATOM 915 O O . TYR A 1 114 ? 10.809 -7.827 -8.177 1.00 88.50 114 TYR A O 1
ATOM 923 N N . PHE A 1 115 ? 10.348 -9.965 -7.630 1.00 88.56 115 PHE A N 1
ATOM 924 C CA . PHE A 1 115 ? 9.090 -10.039 -8.357 1.00 88.56 115 PHE A CA 1
ATOM 925 C C . PHE A 1 115 ? 8.067 -9.065 -7.767 1.00 88.56 115 PHE A C 1
ATOM 927 O O . PHE A 1 115 ? 7.797 -9.069 -6.569 1.00 88.56 115 PHE A O 1
ATOM 934 N N . ILE A 1 116 ? 7.482 -8.248 -8.638 1.00 89.06 116 ILE A N 1
ATOM 935 C CA . ILE A 1 116 ? 6.345 -7.390 -8.315 1.00 89.06 116 ILE A CA 1
ATOM 936 C C . ILE A 1 116 ? 5.255 -7.739 -9.324 1.00 89.06 116 ILE A C 1
ATOM 938 O O . ILE A 1 116 ? 5.549 -7.694 -10.521 1.00 89.06 116 ILE A O 1
ATOM 942 N N . PRO A 1 117 ? 4.040 -8.106 -8.891 1.00 89.69 117 PRO A N 1
ATOM 943 C CA . PRO A 1 117 ? 2.970 -8.452 -9.816 1.00 89.69 117 PRO A CA 1
ATOM 944 C C . PRO A 1 117 ? 2.602 -7.251 -10.696 1.00 89.69 117 PRO A C 1
ATOM 946 O O . PRO A 1 117 ? 2.456 -6.133 -10.207 1.00 89.69 117 PRO A O 1
ATOM 949 N N . TYR A 1 118 ? 2.444 -7.484 -11.998 1.00 90.50 118 TYR A N 1
ATOM 950 C CA . TYR A 1 118 ? 1.910 -6.503 -12.945 1.00 90.50 118 TYR A CA 1
ATOM 951 C C . TYR A 1 118 ? 0.379 -6.482 -12.894 1.00 90.50 118 TYR A C 1
ATOM 953 O O . TYR A 1 118 ? -0.308 -6.779 -13.865 1.00 90.50 118 TYR A O 1
ATOM 961 N N . GLU A 1 119 ? -0.159 -6.203 -11.712 1.00 88.81 119 GLU A N 1
ATOM 962 C CA . GLU A 1 119 ? -1.594 -6.167 -11.451 1.00 88.81 119 GLU A CA 1
ATOM 963 C C . GLU A 1 119 ? -1.872 -4.972 -10.543 1.00 88.81 119 GLU A C 1
ATOM 965 O O . GLU A 1 119 ? -1.140 -4.737 -9.577 1.00 88.81 119 GLU A O 1
ATOM 970 N N . LYS A 1 120 ? -2.917 -4.199 -10.856 1.00 89.50 120 LYS A N 1
ATOM 971 C CA . LYS A 1 120 ? -3.337 -3.111 -9.975 1.00 89.50 120 LYS A CA 1
ATOM 972 C C . LYS A 1 120 ? -3.873 -3.693 -8.673 1.00 89.50 120 LYS A C 1
ATOM 974 O O . LYS A 1 120 ? -4.664 -4.633 -8.660 1.00 89.50 120 LYS A O 1
ATOM 979 N N . GLN A 1 121 ? -3.436 -3.106 -7.576 1.00 90.88 121 GLN A N 1
ATOM 980 C CA . GLN A 1 121 ? -3.851 -3.418 -6.226 1.00 90.88 121 GLN A CA 1
ATOM 981 C C . GLN A 1 121 ? -4.698 -2.277 -5.670 1.00 90.88 121 GLN A C 1
ATOM 983 O O . GLN A 1 121 ? -4.489 -1.108 -5.994 1.00 90.88 121 GLN A O 1
ATOM 988 N N . ARG A 1 122 ? -5.647 -2.620 -4.798 1.00 93.38 122 ARG A N 1
ATOM 989 C CA . ARG A 1 122 ? -6.551 -1.657 -4.171 1.00 93.38 122 ARG A CA 1
ATOM 990 C C . ARG A 1 122 ? -5.990 -1.179 -2.832 1.00 93.38 122 ARG A C 1
ATOM 992 O O . ARG A 1 122 ? -5.909 -1.938 -1.866 1.00 93.38 122 ARG A O 1
ATOM 999 N N . PHE A 1 123 ? -5.628 0.095 -2.768 1.00 93.62 123 PHE A N 1
ATOM 1000 C CA . PHE A 1 123 ? -5.101 0.773 -1.588 1.00 93.62 123 PHE A CA 1
ATOM 1001 C C . PHE A 1 123 ? -6.205 1.554 -0.880 1.00 93.62 123 PHE A C 1
ATOM 1003 O O . PHE A 1 123 ? -6.907 2.343 -1.512 1.00 93.62 123 PHE A O 1
ATOM 1010 N N . ALA A 1 124 ? -6.345 1.366 0.429 1.00 94.56 124 ALA A N 1
ATOM 1011 C CA . ALA A 1 124 ? -7.293 2.124 1.238 1.00 94.56 124 ALA A CA 1
ATOM 1012 C C . ALA A 1 124 ? -6.696 3.460 1.703 1.00 94.56 124 ALA A C 1
ATOM 1014 O O . ALA A 1 124 ? -5.477 3.605 1.851 1.00 94.56 124 ALA A O 1
ATOM 1015 N N . LYS A 1 125 ? -7.558 4.444 1.960 1.00 94.38 125 LYS A N 1
ATOM 1016 C CA . LYS A 1 125 ? -7.182 5.764 2.468 1.00 94.38 125 LYS A CA 1
ATOM 1017 C C . LYS A 1 125 ? -8.167 6.226 3.536 1.00 94.38 125 LYS A C 1
ATOM 1019 O O . LYS A 1 125 ? -9.374 6.189 3.318 1.00 94.38 125 LYS A O 1
ATOM 1024 N N . GLY A 1 126 ? -7.614 6.750 4.630 1.00 93.81 126 GLY A N 1
ATOM 1025 C CA . GLY A 1 126 ? -8.373 7.332 5.735 1.00 93.81 126 GLY A CA 1
ATOM 1026 C C . GLY A 1 126 ? -8.952 6.264 6.658 1.00 93.81 126 GLY A C 1
ATOM 1027 O O . GLY A 1 126 ? -9.458 5.242 6.203 1.00 93.81 126 GLY A O 1
ATOM 1028 N N . MET A 1 127 ? -8.846 6.496 7.965 1.00 94.19 127 MET A N 1
ATOM 1029 C CA . MET A 1 127 ? -9.371 5.592 8.996 1.00 94.19 127 MET A CA 1
ATOM 1030 C C . MET A 1 127 ? -10.088 6.361 10.109 1.00 94.19 127 MET A C 1
ATOM 1032 O O . MET A 1 127 ? -10.146 5.875 11.239 1.00 94.19 127 MET A O 1
ATOM 1036 N N . ARG A 1 128 ? -10.595 7.577 9.852 1.00 92.25 128 ARG A N 1
ATOM 1037 C CA . ARG A 1 128 ? -11.260 8.362 10.910 1.00 92.25 128 ARG A CA 1
ATOM 1038 C C . ARG A 1 128 ? -12.468 7.635 11.486 1.00 92.25 128 ARG A C 1
ATOM 1040 O O . ARG A 1 128 ? -12.656 7.662 12.693 1.00 92.25 128 ARG A O 1
ATOM 1047 N N . HIS A 1 129 ? -13.197 6.939 10.620 1.00 91.38 129 HIS A N 1
ATOM 1048 C CA . HIS A 1 129 ? -14.439 6.239 10.940 1.00 91.38 129 HIS A CA 1
ATOM 1049 C C . HIS A 1 129 ? -14.242 4.761 11.300 1.00 91.38 129 HIS A C 1
ATOM 1051 O O . HIS A 1 129 ? -15.208 4.015 11.431 1.00 91.38 129 HIS A O 1
ATOM 1057 N N . ILE A 1 130 ? -12.994 4.305 11.468 1.00 92.94 130 ILE A N 1
ATOM 1058 C CA . ILE A 1 130 ? -12.702 2.881 11.691 1.00 92.94 130 ILE A CA 1
ATOM 1059 C C . ILE A 1 130 ? -13.196 2.375 13.059 1.00 92.94 130 ILE A C 1
ATOM 1061 O O . ILE A 1 130 ? -13.314 1.170 13.259 1.00 92.94 130 ILE A O 1
ATOM 1065 N N . TYR A 1 131 ? -13.464 3.282 14.004 1.00 92.06 131 TYR A N 1
ATOM 1066 C CA . TYR A 1 131 ? -13.884 2.952 15.369 1.00 92.06 131 TYR A CA 1
ATOM 1067 C C . TYR A 1 131 ? -15.342 3.313 15.676 1.00 92.06 131 TYR A C 1
ATOM 1069 O O . TYR A 1 131 ? -15.791 3.016 16.778 1.00 92.06 131 TYR A O 1
ATOM 1077 N N . ASP A 1 132 ? -16.072 3.946 14.752 1.00 90.38 132 ASP A N 1
ATOM 1078 C CA . ASP A 1 132 ? -17.360 4.599 15.050 1.00 90.38 132 ASP A CA 1
ATOM 1079 C C . ASP A 1 132 ? -18.415 3.625 15.599 1.00 90.38 132 ASP A C 1
ATOM 1081 O O . ASP A 1 132 ? -19.183 3.984 16.489 1.00 90.38 132 ASP A O 1
ATOM 1085 N N . ASN A 1 133 ? -18.399 2.376 15.127 1.00 87.75 133 ASN A N 1
ATOM 1086 C CA . ASN A 1 133 ? -19.343 1.332 15.536 1.00 87.75 133 ASN A CA 1
ATOM 1087 C C . ASN A 1 133 ? -18.741 0.320 16.526 1.00 87.75 133 ASN A C 1
ATOM 1089 O O . ASN A 1 133 ? -19.365 -0.696 16.828 1.00 87.75 133 ASN A O 1
ATOM 1093 N N . LEU A 1 134 ? -17.524 0.561 17.030 1.00 89.75 134 LEU A N 1
ATOM 1094 C CA . LEU A 1 134 ? -16.820 -0.407 17.867 1.00 89.75 134 LEU A CA 1
ATOM 1095 C C . LEU A 1 134 ? -16.998 -0.122 19.367 1.00 89.75 134 LEU A C 1
ATOM 1097 O O . LEU A 1 134 ? -16.801 1.010 19.814 1.00 89.75 134 LEU A O 1
ATOM 1101 N N . PRO A 1 135 ? -17.257 -1.154 20.191 1.00 91.81 135 PRO A N 1
ATOM 1102 C CA . PRO A 1 135 ? -17.137 -1.059 21.641 1.00 91.81 135 PRO A CA 1
ATOM 1103 C C . PRO A 1 135 ? -15.764 -0.526 22.071 1.00 91.81 135 PRO A C 1
ATOM 1105 O O . PRO A 1 135 ? -14.725 -0.990 21.593 1.00 91.81 135 PRO A O 1
ATOM 1108 N N . THR A 1 136 ? -15.740 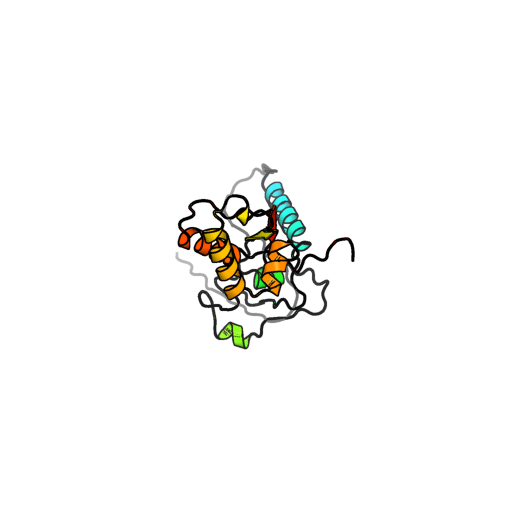0.384 23.051 1.00 91.06 136 THR A N 1
ATOM 1109 C CA . THR A 1 136 ? -14.527 1.104 23.492 1.00 91.06 136 THR A CA 1
ATOM 1110 C C . THR A 1 136 ? -13.339 0.182 23.776 1.00 91.06 136 THR A C 1
ATOM 1112 O O . THR A 1 136 ? -12.221 0.452 23.343 1.00 91.06 136 THR A O 1
ATOM 1115 N N . LYS A 1 137 ? -13.576 -0.955 24.445 1.00 92.44 137 LYS A N 1
ATOM 1116 C CA . LYS A 1 137 ? -12.522 -1.925 24.784 1.00 92.44 137 LYS A CA 1
ATOM 1117 C C . LYS A 1 137 ? -11.874 -2.547 23.540 1.00 92.44 137 LYS A C 1
ATOM 1119 O O . LYS A 1 137 ? -10.656 -2.704 23.503 1.00 92.44 137 LYS A O 1
ATOM 1124 N N . GLN A 1 138 ? -12.670 -2.896 22.530 1.00 93.06 138 GLN A N 1
ATOM 1125 C CA . GLN A 1 138 ? -12.161 -3.464 21.279 1.00 93.06 138 GLN A CA 1
ATOM 1126 C C . GLN A 1 138 ? -11.445 -2.391 20.451 1.00 93.06 138 GLN A C 1
ATOM 1128 O O . GLN A 1 138 ? -10.355 -2.641 19.937 1.00 93.06 138 GLN A O 1
ATOM 1133 N N . ALA A 1 139 ? -11.992 -1.171 20.399 1.00 93.56 139 ALA A N 1
ATOM 1134 C CA . ALA A 1 139 ? -11.355 -0.041 19.726 1.00 93.56 139 ALA A CA 1
ATOM 1135 C C . ALA A 1 139 ? -9.952 0.252 20.293 1.00 93.56 139 ALA A C 1
ATOM 1137 O O . ALA A 1 139 ? -8.997 0.438 19.534 1.00 93.56 139 ALA A O 1
ATOM 1138 N N . GLU A 1 140 ? -9.790 0.227 21.620 1.00 95.06 140 GLU A N 1
ATOM 1139 C CA . GLU A 1 140 ? -8.483 0.380 22.270 1.00 95.06 140 GLU A CA 1
ATOM 1140 C C . GLU A 1 140 ? -7.516 -0.762 21.937 1.00 95.06 140 GLU A C 1
ATOM 1142 O O . GLU A 1 140 ? -6.346 -0.507 21.639 1.00 95.06 140 GLU A O 1
ATOM 1147 N N . GLN A 1 141 ? -7.986 -2.013 21.946 1.00 95.31 141 GLN A N 1
ATOM 1148 C CA . GLN A 1 141 ? -7.166 -3.176 21.590 1.00 95.31 141 GLN A CA 1
ATOM 1149 C C . GLN A 1 141 ? -6.659 -3.092 20.147 1.00 95.31 141 GLN A C 1
ATOM 1151 O O . GLN A 1 141 ? -5.454 -3.220 19.909 1.00 95.31 141 GLN A O 1
ATOM 1156 N N . ILE A 1 142 ? -7.552 -2.799 19.203 1.00 95.50 142 ILE A N 1
ATOM 1157 C CA . ILE A 1 142 ? -7.231 -2.634 17.783 1.00 95.50 142 ILE A CA 1
ATOM 1158 C C . ILE A 1 142 ? -6.238 -1.483 17.589 1.00 95.50 142 ILE A C 1
ATOM 1160 O O . ILE A 1 142 ? -5.197 -1.654 16.945 1.00 95.50 142 ILE A O 1
ATOM 1164 N N . LYS A 1 143 ? -6.500 -0.323 18.202 1.00 95.75 143 LYS A N 1
ATOM 1165 C CA . LYS A 1 143 ? -5.604 0.839 18.149 1.00 95.75 143 LYS A CA 1
ATOM 1166 C C . LYS A 1 143 ? -4.210 0.498 18.670 1.00 95.75 143 LYS A C 1
ATOM 1168 O O . LYS A 1 143 ? -3.217 0.832 18.023 1.00 95.75 143 LYS A O 1
ATOM 1173 N N . ASN A 1 144 ? -4.117 -0.188 19.805 1.00 96.75 144 ASN A N 1
ATOM 1174 C CA . ASN A 1 144 ? -2.839 -0.606 20.380 1.00 96.75 144 ASN A CA 1
ATOM 1175 C C . ASN A 1 144 ? -2.113 -1.618 19.479 1.00 96.75 144 ASN A C 1
ATOM 1177 O O . ASN A 1 144 ? -0.902 -1.501 19.282 1.00 96.75 144 ASN A O 1
ATOM 1181 N N . GLY A 1 145 ? -2.841 -2.559 18.869 1.00 96.69 145 GLY A N 1
ATOM 1182 C CA . GLY A 1 145 ? -2.299 -3.507 17.890 1.00 96.69 145 GLY A CA 1
ATOM 1183 C C . GLY A 1 145 ? -1.717 -2.817 16.653 1.00 96.69 145 GLY A C 1
ATOM 1184 O O . GLY A 1 145 ? -0.620 -3.164 16.201 1.00 96.69 145 GLY A O 1
ATOM 1185 N N . MET A 1 146 ? -2.401 -1.791 16.147 1.00 96.62 146 MET A N 1
ATOM 1186 C CA . MET A 1 146 ? -1.913 -0.970 15.037 1.00 96.62 146 MET A CA 1
ATOM 1187 C C . MET A 1 146 ? -0.709 -0.112 15.431 1.00 96.62 146 MET A C 1
ATOM 1189 O O . MET A 1 146 ? 0.282 -0.070 14.701 1.00 96.62 146 MET A O 1
ATOM 1193 N N . LEU A 1 147 ? -0.747 0.535 16.599 1.00 97.19 147 LEU A N 1
ATOM 1194 C CA . LEU A 1 147 ? 0.378 1.322 17.113 1.00 97.19 147 LEU A CA 1
ATOM 1195 C C . LEU A 1 147 ? 1.628 0.461 17.312 1.00 97.19 147 LEU A C 1
ATOM 1197 O O . LEU A 1 147 ? 2.722 0.906 16.968 1.00 97.19 147 LEU A O 1
ATOM 1201 N N . ARG A 1 148 ? 1.474 -0.775 17.802 1.00 97.31 148 ARG A N 1
ATOM 1202 C CA . ARG A 1 148 ? 2.583 -1.722 17.975 1.00 97.31 148 ARG A CA 1
ATOM 1203 C C . ARG A 1 148 ? 3.203 -2.141 16.640 1.00 97.31 148 ARG A C 1
ATOM 1205 O O . ARG A 1 148 ? 4.422 -2.229 16.547 1.00 97.31 148 ARG A O 1
ATOM 1212 N N . ARG A 1 149 ? 2.387 -2.399 15.610 1.00 96.88 149 ARG A N 1
ATOM 1213 C CA . ARG A 1 149 ? 2.861 -2.891 14.302 1.00 96.88 149 ARG A CA 1
ATOM 1214 C C . ARG A 1 149 ? 3.414 -1.799 13.391 1.00 96.88 149 ARG A C 1
ATOM 1216 O O . ARG A 1 149 ? 4.379 -2.050 12.668 1.00 96.88 149 ARG A O 1
ATOM 1223 N N . PHE A 1 150 ? 2.779 -0.629 13.378 1.00 95.06 150 PHE A N 1
ATOM 1224 C CA . PHE A 1 150 ? 3.084 0.450 12.432 1.00 95.06 150 PHE A CA 1
ATOM 1225 C C . PHE A 1 150 ? 3.834 1.624 13.068 1.00 95.06 150 PHE A C 1
ATOM 1227 O O . PHE A 1 150 ? 4.454 2.417 12.357 1.00 95.06 150 PHE A O 1
ATOM 1234 N N . GLY A 1 151 ? 3.782 1.750 14.395 1.00 96.75 151 GLY A N 1
ATOM 1235 C CA . GLY A 1 151 ? 4.287 2.908 15.121 1.00 96.75 151 GLY A CA 1
ATOM 1236 C C . GLY A 1 151 ? 3.332 4.105 15.078 1.00 96.75 151 GLY A C 1
ATOM 1237 O O . GLY A 1 151 ? 2.480 4.247 14.196 1.00 96.75 151 GLY A O 1
ATOM 1238 N N . LYS A 1 152 ? 3.512 5.023 16.036 1.00 95.94 152 LYS A N 1
ATOM 1239 C CA . LYS A 1 152 ? 2.645 6.197 16.235 1.00 95.94 152 LYS A CA 1
ATOM 1240 C C . LYS A 1 152 ? 2.542 7.085 14.991 1.00 95.94 152 LYS A C 1
ATOM 1242 O O . LYS A 1 152 ? 1.449 7.486 14.606 1.00 95.94 152 LYS A O 1
ATOM 1247 N N . THR A 1 153 ? 3.668 7.374 14.341 1.00 94.25 153 THR A N 1
ATOM 1248 C CA . THR A 1 153 ? 3.713 8.295 13.194 1.00 94.25 153 THR A CA 1
ATOM 1249 C C . THR A 1 153 ? 2.926 7.772 11.996 1.00 94.25 153 THR A C 1
ATOM 1251 O O . THR A 1 153 ? 2.142 8.520 11.415 1.00 94.25 153 THR A O 1
ATOM 1254 N N . ARG A 1 154 ? 3.107 6.498 11.620 1.00 93.62 154 ARG A N 1
ATOM 1255 C CA . ARG A 1 154 ? 2.389 5.910 10.478 1.00 93.62 154 ARG A CA 1
ATOM 1256 C C . ARG A 1 154 ? 0.910 5.742 10.784 1.00 93.62 154 ARG A C 1
ATOM 1258 O O . ARG A 1 154 ? 0.094 6.111 9.951 1.00 93.62 154 ARG A O 1
ATOM 1265 N N . TYR A 1 155 ? 0.583 5.301 11.999 1.00 96.31 155 TYR A N 1
ATOM 1266 C CA . TYR A 1 155 ? -0.799 5.198 12.459 1.00 96.31 155 TYR A CA 1
ATOM 1267 C C . TYR A 1 155 ? -1.577 6.502 12.232 1.00 96.31 155 TYR A C 1
ATOM 1269 O O . TYR A 1 155 ? -2.615 6.495 11.579 1.00 96.31 155 TYR A O 1
ATOM 1277 N N . TYR A 1 156 ? -1.055 7.644 12.696 1.00 94.88 156 TYR A N 1
ATOM 1278 C CA . TYR A 1 156 ? -1.769 8.916 12.533 1.00 94.88 156 TYR A CA 1
ATOM 1279 C C . TYR A 1 156 ? -1.814 9.416 11.083 1.00 94.88 156 TYR A C 1
ATOM 1281 O O . TYR A 1 156 ? -2.733 10.154 10.733 1.00 94.88 156 TYR A O 1
ATOM 1289 N N . ARG A 1 157 ? -0.864 9.008 10.233 1.00 93.62 157 ARG A N 1
ATOM 1290 C CA . ARG A 1 157 ? -0.917 9.295 8.791 1.00 93.62 157 ARG A CA 1
ATOM 1291 C C . ARG A 1 157 ? -2.000 8.485 8.094 1.00 93.62 157 ARG A C 1
ATOM 1293 O O . ARG A 1 157 ? -2.738 9.057 7.301 1.00 93.62 157 ARG A O 1
ATOM 1300 N N . PHE A 1 158 ? -2.139 7.202 8.423 1.00 94.31 158 PHE A N 1
ATOM 1301 C CA . PHE A 1 158 ? -3.259 6.396 7.939 1.00 94.31 158 PHE A CA 1
ATOM 1302 C C . PHE A 1 158 ? -4.593 6.961 8.435 1.00 94.31 158 PHE A C 1
ATOM 1304 O O . PHE A 1 158 ? -5.505 7.170 7.639 1.00 94.31 158 PHE A O 1
ATOM 1311 N N . TYR A 1 159 ? -4.660 7.313 9.724 1.00 93.75 159 TYR A N 1
ATOM 1312 C CA . TYR A 1 159 ? -5.845 7.900 10.348 1.00 93.75 159 TYR A CA 1
ATOM 1313 C C . TYR A 1 159 ? -6.330 9.158 9.624 1.00 93.75 159 TYR A C 1
ATOM 1315 O O . TYR A 1 159 ? -7.512 9.266 9.321 1.00 93.75 159 TYR A O 1
ATOM 1323 N N . ARG A 1 160 ? -5.431 10.096 9.299 1.00 92.75 160 ARG A N 1
ATOM 1324 C CA . ARG A 1 160 ? -5.795 11.333 8.585 1.00 92.75 160 ARG A CA 1
ATOM 1325 C C . ARG A 1 160 ? -5.945 11.174 7.072 1.00 92.75 160 ARG A C 1
ATOM 1327 O O . ARG A 1 160 ? -6.438 12.106 6.444 1.00 92.75 160 ARG A O 1
ATOM 1334 N N . GLY A 1 161 ? -5.523 10.040 6.510 1.00 91.44 161 GLY A N 1
ATOM 1335 C CA . GLY A 1 161 ? -5.468 9.822 5.066 1.00 91.44 161 GLY A CA 1
ATOM 1336 C C . GLY A 1 161 ? -4.267 10.480 4.374 1.00 91.44 161 GLY A C 1
ATOM 1337 O O . GLY A 1 161 ? -4.301 10.659 3.162 1.00 91.44 161 GLY A O 1
ATOM 1338 N N . ASP A 1 162 ? -3.200 10.820 5.105 1.00 91.06 162 ASP A N 1
ATOM 1339 C CA . ASP A 1 162 ? -1.956 11.389 4.548 1.00 91.06 162 ASP A CA 1
ATOM 1340 C C . ASP A 1 162 ? -1.121 10.319 3.801 1.00 91.06 162 ASP A C 1
ATOM 1342 O O . ASP A 1 162 ? -0.205 10.621 3.029 1.00 91.06 162 ASP A O 1
ATOM 1346 N N . GLN A 1 163 ? -1.395 9.038 4.066 1.00 91.62 163 GLN A N 1
ATOM 1347 C CA . GLN A 1 163 ? -0.709 7.894 3.473 1.00 91.62 163 GLN A CA 1
ATOM 1348 C C . GLN A 1 163 ? -1.710 6.773 3.165 1.00 91.62 163 GLN A C 1
ATOM 1350 O O . GLN A 1 163 ? -2.602 6.502 3.969 1.00 91.62 163 GLN A O 1
ATOM 1355 N N . PHE A 1 164 ? -1.526 6.120 2.017 1.00 93.25 164 PHE A N 1
ATOM 1356 C CA . PHE A 1 164 ? -2.275 4.930 1.625 1.00 93.25 164 PHE A CA 1
ATOM 1357 C C . PHE A 1 164 ? -1.906 3.709 2.471 1.00 93.25 164 PHE A C 1
ATOM 1359 O O . PHE A 1 164 ? -0.773 3.583 2.939 1.00 93.25 164 PHE A O 1
ATOM 1366 N N . ILE A 1 165 ? -2.871 2.809 2.630 1.00 94.12 165 ILE A N 1
ATOM 1367 C CA . ILE A 1 165 ? -2.751 1.555 3.370 1.00 94.12 165 ILE A CA 1
ATOM 1368 C C . ILE A 1 165 ? -2.669 0.428 2.340 1.00 94.12 165 ILE A C 1
ATOM 1370 O O . ILE A 1 165 ? -3.594 0.243 1.539 1.00 94.12 165 ILE A O 1
ATOM 1374 N N . SER A 1 166 ? -1.562 -0.313 2.330 1.00 93.31 166 SER A N 1
ATOM 1375 C CA . SER A 1 166 ? -1.364 -1.402 1.365 1.00 93.31 166 SER A CA 1
ATOM 1376 C C . SER A 1 166 ? -2.359 -2.551 1.580 1.00 93.31 166 SER A C 1
ATOM 1378 O O . SER A 1 166 ? -2.891 -2.688 2.681 1.00 93.31 166 SER A O 1
ATOM 1380 N N . PRO A 1 167 ? -2.626 -3.407 0.576 1.00 93.88 167 PRO A N 1
ATOM 1381 C CA . PRO A 1 167 ? -3.460 -4.596 0.773 1.00 93.88 167 PRO A CA 1
ATOM 1382 C C . PRO A 1 167 ? -2.960 -5.506 1.904 1.00 93.88 167 PRO A C 1
ATOM 1384 O O . PRO A 1 167 ? -3.752 -6.080 2.645 1.00 93.88 167 PRO A O 1
ATOM 1387 N N . GLU A 1 168 ? -1.639 -5.612 2.075 1.00 93.25 168 GLU A N 1
ATOM 1388 C CA . GLU A 1 168 ? -1.035 -6.361 3.180 1.00 93.25 168 GLU A CA 1
ATOM 1389 C C . GLU A 1 168 ? -1.369 -5.727 4.537 1.00 93.25 168 GLU A C 1
ATOM 1391 O O . GLU A 1 168 ? -1.713 -6.427 5.489 1.00 93.25 168 GLU A O 1
ATOM 1396 N N . GLU A 1 169 ? -1.303 -4.400 4.621 1.00 95.19 169 GLU A N 1
ATOM 1397 C CA . GLU A 1 169 ? -1.626 -3.652 5.835 1.00 95.19 169 GLU A CA 1
ATOM 1398 C C . GLU A 1 169 ? -3.127 -3.686 6.139 1.00 95.19 169 GLU A C 1
ATOM 1400 O O . GLU A 1 169 ? -3.501 -3.857 7.297 1.00 95.19 169 GLU A O 1
ATOM 1405 N N . GLN A 1 170 ? -3.981 -3.596 5.114 1.00 96.06 170 GLN A N 1
ATOM 1406 C CA . GLN A 1 170 ? -5.432 -3.780 5.229 1.00 96.06 170 GLN A CA 1
ATOM 1407 C C . GLN A 1 170 ? -5.761 -5.171 5.777 1.00 96.06 170 GLN A C 1
ATOM 1409 O O . GLN A 1 170 ? -6.552 -5.289 6.711 1.00 96.06 170 GLN A O 1
ATOM 1414 N N . ARG A 1 171 ? -5.097 -6.219 5.268 1.00 95.94 171 ARG A N 1
ATOM 1415 C CA . ARG A 1 171 ? -5.249 -7.588 5.780 1.00 95.94 171 ARG A CA 1
ATOM 1416 C C . ARG A 1 171 ? -4.846 -7.692 7.250 1.00 95.94 171 ARG A C 1
ATOM 1418 O O . ARG A 1 171 ? -5.604 -8.248 8.029 1.00 95.94 171 ARG A O 1
ATOM 1425 N N . TYR A 1 172 ? -3.723 -7.098 7.652 1.00 96.94 172 TYR A N 1
ATOM 1426 C CA . TYR A 1 172 ? -3.334 -7.080 9.067 1.00 96.94 172 TYR A CA 1
ATOM 1427 C C . TYR A 1 172 ? -4.359 -6.348 9.950 1.00 96.94 172 TYR A C 1
ATOM 1429 O O . TYR A 1 172 ? -4.657 -6.780 11.061 1.00 96.94 172 TYR A O 1
ATOM 1437 N N . ILE A 1 173 ? -4.918 -5.230 9.476 1.00 96.00 173 ILE A N 1
ATOM 1438 C CA . ILE A 1 173 ? -5.975 -4.519 10.210 1.00 96.00 173 ILE A CA 1
ATOM 1439 C C . ILE A 1 173 ? -7.224 -5.402 10.326 1.00 96.00 173 ILE A C 1
ATOM 1441 O O . ILE A 1 173 ? -7.804 -5.473 11.406 1.00 96.00 173 ILE A O 1
ATOM 1445 N N . LYS A 1 174 ? -7.602 -6.119 9.263 1.00 95.50 174 LYS A N 1
ATOM 1446 C CA . LYS A 1 174 ? -8.702 -7.091 9.290 1.00 95.50 174 LYS A CA 1
ATOM 1447 C C . LYS A 1 174 ? -8.448 -8.223 10.294 1.00 95.50 174 LYS A C 1
ATOM 1449 O O . LYS A 1 174 ? -9.319 -8.509 11.108 1.00 95.50 174 LYS A O 1
ATOM 1454 N N . GLU A 1 175 ? -7.239 -8.778 10.333 1.00 95.81 175 GLU A N 1
ATOM 1455 C CA . GLU A 1 175 ? -6.844 -9.795 11.322 1.00 95.81 175 GLU A CA 1
ATOM 1456 C C . GLU A 1 175 ? -6.983 -9.283 12.771 1.00 95.81 175 GLU A C 1
ATOM 1458 O O . GLU A 1 175 ? -7.364 -10.038 13.663 1.00 95.81 175 GLU A O 1
ATOM 1463 N N . LEU A 1 176 ? -6.724 -7.993 13.032 1.00 95.81 176 LEU A N 1
ATOM 1464 C CA . LEU A 1 176 ? -6.950 -7.398 14.358 1.00 95.81 176 LEU A CA 1
ATOM 1465 C C . LEU A 1 176 ? -8.436 -7.328 14.734 1.00 95.81 176 LEU A C 1
ATOM 1467 O O . LEU A 1 176 ? -8.768 -7.514 15.905 1.00 95.81 176 LEU A O 1
ATOM 1471 N N . PHE A 1 177 ? -9.313 -7.049 13.769 1.00 95.06 177 PHE A N 1
ATOM 1472 C CA . PHE A 1 177 ? -10.764 -7.044 13.980 1.00 95.06 177 PHE A CA 1
ATOM 1473 C C . PHE A 1 177 ? -11.262 -8.454 14.307 1.00 95.06 177 PHE A C 1
ATOM 1475 O O . PHE A 1 177 ? -11.931 -8.653 15.325 1.00 95.06 177 PHE A O 1
ATOM 1482 N N . GLU A 1 178 ? -10.838 -9.436 13.512 1.00 94.44 178 GLU A N 1
ATOM 1483 C CA . GLU A 1 178 ? -11.162 -10.850 13.709 1.00 94.44 178 GLU A CA 1
ATOM 1484 C C . GLU A 1 178 ? -10.667 -11.350 15.076 1.00 94.44 178 GLU A C 1
ATOM 1486 O O . GLU A 1 178 ? -11.419 -11.980 15.822 1.00 94.44 178 GLU A O 1
ATOM 1491 N N . ALA A 1 179 ? -9.443 -10.983 15.475 1.00 93.06 179 ALA A N 1
ATOM 1492 C CA . ALA A 1 179 ? -8.883 -11.327 16.784 1.00 93.06 179 ALA A CA 1
ATOM 1493 C C . ALA A 1 179 ? -9.660 -10.716 17.967 1.00 93.06 179 ALA A C 1
ATOM 1495 O O . ALA A 1 179 ? -9.623 -11.255 19.074 1.00 93.06 179 ALA A O 1
ATOM 1496 N N . CYS A 1 180 ? -10.368 -9.605 17.749 1.00 92.25 180 CYS A N 1
ATOM 1497 C CA . CYS A 1 180 ? -11.225 -8.971 18.753 1.00 92.25 180 CYS A CA 1
ATOM 1498 C C . CYS A 1 180 ? -12.671 -9.501 18.738 1.00 92.25 180 CYS A C 1
ATOM 1500 O O . CYS A 1 180 ? -13.492 -9.033 19.533 1.00 92.25 180 CYS A O 1
ATOM 1502 N N . GLY A 1 181 ? -12.986 -10.467 17.866 1.00 91.19 181 GLY A N 1
ATOM 1503 C CA . GLY A 1 181 ? -14.324 -11.040 17.710 1.00 91.19 181 GLY A CA 1
ATOM 1504 C C . GLY A 1 181 ? -15.295 -10.147 16.934 1.00 91.19 181 GLY A C 1
ATOM 1505 O O . GLY A 1 181 ? -16.505 -10.278 17.108 1.00 91.19 181 GLY A O 1
ATOM 1506 N N . ILE A 1 182 ? -14.786 -9.221 16.118 1.00 89.94 182 ILE A N 1
ATOM 1507 C CA . ILE A 1 182 ? -15.602 -8.342 15.275 1.00 89.94 182 ILE A CA 1
ATOM 1508 C C . ILE A 1 182 ? -15.702 -8.971 13.885 1.00 89.94 182 ILE A C 1
ATOM 1510 O O . ILE A 1 182 ? -14.691 -9.178 13.221 1.00 89.94 182 ILE A O 1
ATOM 1514 N N . ALA A 1 183 ? -16.928 -9.280 13.456 1.00 84.00 183 ALA A N 1
ATOM 1515 C CA . ALA A 1 183 ? -17.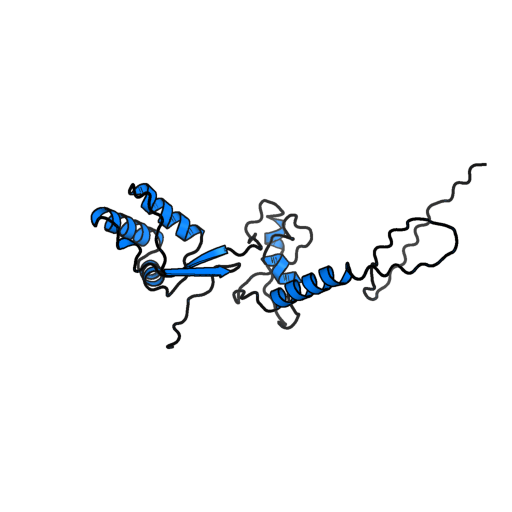202 -9.837 12.129 1.00 84.00 183 ALA A CA 1
ATOM 1516 C C . ALA A 1 183 ? -17.303 -8.762 11.030 1.00 84.00 183 ALA A C 1
ATOM 1518 O O . ALA A 1 183 ? -17.252 -9.083 9.845 1.00 84.00 183 ALA A O 1
ATOM 1519 N N . GLU A 1 184 ? -17.477 -7.497 11.416 1.00 85.56 184 GLU A N 1
ATOM 1520 C CA . GLU A 1 184 ? -17.556 -6.369 10.489 1.00 85.56 184 GLU A CA 1
ATOM 1521 C C . GLU A 1 184 ? -16.192 -6.071 9.856 1.00 85.56 184 GLU A C 1
ATOM 1523 O O . GLU A 1 184 ? -15.152 -6.137 10.516 1.00 85.56 184 GLU A O 1
ATOM 1528 N N . GLU A 1 185 ? -16.192 -5.712 8.571 1.00 86.69 185 GLU A N 1
ATOM 1529 C CA . GLU A 1 185 ? -14.965 -5.306 7.890 1.00 86.69 185 GLU A CA 1
ATOM 1530 C C . GLU A 1 185 ? -14.539 -3.882 8.291 1.00 86.69 185 GLU A C 1
ATOM 1532 O O . GLU A 1 185 ? -15.394 -3.015 8.501 1.00 86.69 185 GLU A O 1
ATOM 1537 N N . PRO A 1 186 ? -13.224 -3.594 8.353 1.00 90.44 186 PRO A N 1
ATOM 1538 C CA . PRO A 1 186 ? -12.739 -2.245 8.619 1.00 90.44 186 PRO A CA 1
ATOM 1539 C C . PRO A 1 186 ? -13.256 -1.232 7.584 1.00 90.44 186 PRO A C 1
ATOM 1541 O O . PRO A 1 186 ? -13.051 -1.394 6.380 1.00 90.44 186 PRO A O 1
ATOM 1544 N N . CYS A 1 187 ? -13.887 -0.154 8.052 1.00 89.75 187 CYS A N 1
ATOM 1545 C CA . CYS A 1 187 ? -14.377 0.917 7.186 1.00 89.75 187 CYS A CA 1
ATOM 1546 C C . CYS A 1 187 ? -13.269 1.944 6.888 1.00 89.75 187 CYS A C 1
ATOM 1548 O O . CYS A 1 187 ? -12.663 2.510 7.803 1.00 89.75 187 CYS A O 1
ATOM 1550 N N . TYR A 1 188 ? -13.034 2.204 5.600 1.00 94.44 188 TYR A N 1
ATOM 1551 C CA . TYR A 1 188 ? -12.086 3.202 5.096 1.00 94.44 188 TYR A CA 1
ATOM 1552 C C . TYR A 1 188 ? -12.821 4.296 4.310 1.00 94.44 188 TYR A C 1
ATOM 1554 O O . TYR A 1 188 ? -13.866 4.040 3.716 1.00 94.44 188 TYR A O 1
ATOM 1562 N N . GLU A 1 189 ? -12.266 5.509 4.263 1.00 94.19 189 GLU A N 1
ATOM 1563 C CA . GLU A 1 189 ? -12.934 6.667 3.639 1.00 94.19 189 GLU A CA 1
ATOM 1564 C C . GLU A 1 189 ? -12.955 6.595 2.104 1.00 94.19 189 GLU A C 1
ATOM 1566 O O . GLU A 1 189 ? -13.918 7.017 1.467 1.00 94.19 189 GLU A O 1
ATOM 1571 N N . SER A 1 190 ? -11.880 6.103 1.483 1.00 93.31 190 SER A N 1
ATOM 1572 C CA . SER A 1 190 ? -11.779 5.984 0.022 1.00 93.31 190 SER A CA 1
ATOM 1573 C C . SER A 1 190 ? -10.747 4.937 -0.398 1.00 93.31 190 SER A C 1
ATOM 1575 O O . SER A 1 190 ? -9.971 4.443 0.424 1.00 93.31 190 SER A O 1
ATOM 1577 N N . TYR A 1 191 ? -10.731 4.609 -1.692 1.00 93.31 191 TYR A N 1
ATOM 1578 C CA . TYR A 1 191 ? -9.817 3.633 -2.280 1.00 93.31 191 TYR A CA 1
ATOM 1579 C C . TYR A 1 191 ? -9.152 4.174 -3.544 1.00 93.31 191 TYR A C 1
ATOM 1581 O O . TYR A 1 191 ? -9.715 5.019 -4.239 1.00 93.31 191 TYR A O 1
ATOM 1589 N N . HIS A 1 192 ? -7.962 3.662 -3.843 1.00 90.38 192 HIS A N 1
ATOM 1590 C CA . HIS A 1 192 ? -7.198 3.975 -5.045 1.00 90.38 192 HIS A CA 1
ATOM 1591 C C . HIS A 1 192 ? -6.579 2.702 -5.627 1.00 90.38 192 HIS A C 1
ATOM 1593 O O . HIS A 1 192 ? -6.144 1.836 -4.871 1.00 90.38 192 HIS A O 1
ATOM 1599 N N . GLU A 1 193 ? -6.535 2.587 -6.951 1.00 90.75 193 GLU A N 1
ATOM 1600 C CA . GLU A 1 193 ? -5.975 1.425 -7.643 1.00 90.75 193 GLU A CA 1
ATOM 1601 C C . GLU A 1 193 ? -4.670 1.786 -8.339 1.00 90.75 193 GLU A C 1
ATOM 1603 O O . GLU A 1 193 ? -4.649 2.656 -9.209 1.00 90.75 193 GLU A O 1
ATOM 1608 N N . ASP A 1 194 ? -3.595 1.090 -7.981 1.00 89.12 194 ASP A N 1
ATOM 1609 C CA . ASP A 1 194 ? -2.266 1.321 -8.550 1.00 89.12 194 ASP A CA 1
ATOM 1610 C C . ASP A 1 194 ? -1.436 0.026 -8.523 1.00 89.12 194 ASP A C 1
ATOM 1612 O O . ASP A 1 194 ? -1.782 -0.930 -7.834 1.00 89.12 194 ASP A O 1
ATOM 1616 N N . TYR A 1 195 ? -0.349 -0.051 -9.282 1.00 87.62 195 TYR A N 1
ATOM 1617 C CA . TYR A 1 195 ? 0.540 -1.219 -9.307 1.00 87.62 195 TYR A CA 1
ATOM 1618 C C . TYR A 1 195 ? 1.449 -1.297 -8.075 1.00 87.62 195 TYR A C 1
ATOM 1620 O O . TYR A 1 195 ? 1.876 -2.377 -7.668 1.00 87.62 195 TYR A O 1
ATOM 1628 N N . LEU A 1 196 ? 1.773 -0.144 -7.491 1.00 85.06 196 LEU A N 1
ATOM 1629 C CA . LEU A 1 196 ? 2.595 -0.009 -6.292 1.00 85.06 196 LEU A CA 1
ATOM 1630 C C . LEU A 1 196 ? 1.874 0.871 -5.291 1.00 85.06 196 LEU A C 1
ATOM 1632 O O . LEU A 1 196 ? 1.029 1.672 -5.668 1.00 85.06 196 LEU A O 1
ATOM 1636 N N . CYS A 1 197 ? 2.254 0.766 -4.017 1.00 77.88 197 CYS A N 1
ATOM 1637 C CA . CYS A 1 197 ? 1.769 1.707 -3.018 1.00 77.88 197 CYS A CA 1
ATOM 1638 C C . CYS A 1 197 ? 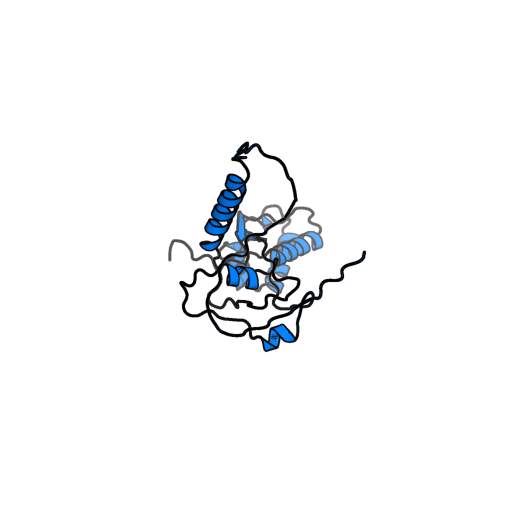2.158 3.126 -3.452 1.00 77.88 197 CYS A C 1
ATOM 1640 O O . CYS A 1 197 ? 3.361 3.418 -3.491 1.00 77.88 197 CYS A O 1
ATOM 1642 N N . PRO A 1 198 ? 1.184 4.008 -3.748 1.00 77.06 198 PRO A N 1
ATOM 1643 C CA . PRO A 1 198 ? 1.505 5.351 -4.192 1.00 77.06 198 PRO A CA 1
ATOM 1644 C C . PRO A 1 198 ? 2.269 6.110 -3.097 1.00 77.06 198 PRO A C 1
ATOM 1646 O O . PRO A 1 198 ? 2.149 5.787 -1.903 1.00 77.06 198 PRO A O 1
ATOM 1649 N N . PRO A 1 199 ? 3.056 7.135 -3.469 1.00 72.75 199 PRO A N 1
ATOM 1650 C CA . PRO A 1 199 ? 3.766 7.954 -2.500 1.00 72.75 199 PRO A CA 1
ATOM 1651 C C . PRO A 1 199 ? 2.796 8.682 -1.557 1.00 72.75 199 PRO A C 1
ATOM 1653 O O . PRO A 1 199 ? 1.582 8.730 -1.762 1.00 72.75 199 PRO A O 1
ATOM 1656 N N . ARG A 1 200 ? 3.353 9.272 -0.491 1.00 75.44 200 ARG A N 1
ATOM 1657 C CA . ARG A 1 200 ? 2.583 10.071 0.477 1.00 75.44 200 ARG A CA 1
ATOM 1658 C C . ARG A 1 200 ? 1.759 11.127 -0.255 1.00 75.44 200 ARG A C 1
ATOM 1660 O O . ARG A 1 200 ? 2.272 11.806 -1.145 1.00 75.44 200 ARG A O 1
ATOM 1667 N N . ILE A 1 201 ? 0.512 11.291 0.170 1.00 75.00 201 ILE A N 1
ATOM 1668 C CA . ILE A 1 201 ? -0.390 12.280 -0.405 1.00 75.00 201 ILE A CA 1
ATOM 1669 C C . ILE A 1 201 ? 0.056 13.634 0.144 1.00 75.00 201 ILE A C 1
ATOM 1671 O O . ILE A 1 201 ? -0.142 13.921 1.323 1.00 75.00 201 ILE A O 1
ATOM 1675 N N . ARG A 1 202 ? 0.704 14.454 -0.690 1.00 60.00 202 ARG A N 1
ATOM 1676 C CA . ARG A 1 202 ? 0.916 15.866 -0.353 1.00 60.00 202 ARG A CA 1
ATOM 1677 C C . ARG A 1 202 ? -0.451 16.542 -0.325 1.00 60.00 202 ARG A C 1
ATOM 1679 O O . ARG A 1 202 ? -1.230 16.398 -1.269 1.00 60.00 202 ARG A O 1
ATOM 1686 N N . ASN A 1 203 ? -0.777 17.207 0.780 1.00 54.75 203 ASN A N 1
ATOM 1687 C CA . ASN A 1 203 ? -2.022 17.960 0.870 1.00 54.75 203 ASN A CA 1
ATOM 1688 C C . ASN A 1 203 ? -1.998 19.088 -0.165 1.00 54.75 203 ASN A C 1
ATOM 1690 O O . ASN A 1 203 ? -0.975 19.726 -0.364 1.00 54.75 203 ASN A O 1
ATOM 1694 N N . LYS A 1 204 ? -3.151 19.365 -0.782 1.00 43.84 204 LYS A N 1
ATOM 1695 C CA . LYS A 1 204 ? -3.354 20.415 -1.801 1.00 43.84 204 LYS A CA 1
ATOM 1696 C C . LYS A 1 204 ? -3.118 21.858 -1.304 1.00 43.84 204 LYS A C 1
ATOM 1698 O O . LYS A 1 204 ? -3.373 22.792 -2.055 1.00 43.84 204 LYS A O 1
ATOM 1703 N N . TYR A 1 205 ? -2.709 22.027 -0.047 1.00 48.88 205 TYR A N 1
ATOM 1704 C CA . TYR A 1 205 ? -2.526 23.309 0.637 1.00 48.88 205 TYR A CA 1
ATOM 1705 C C . TYR A 1 205 ? -1.062 23.566 1.049 1.00 48.88 205 TYR A C 1
ATOM 1707 O O . TYR A 1 205 ? -0.808 24.510 1.792 1.00 48.88 205 TYR A O 1
ATOM 1715 N N . GLU A 1 206 ? -0.126 22.721 0.599 1.00 40.09 206 GLU A N 1
ATOM 1716 C CA . GLU A 1 206 ? 1.324 22.989 0.564 1.00 40.09 206 GLU A CA 1
ATOM 1717 C C . GLU A 1 206 ? 1.731 23.418 -0.850 1.00 40.09 206 GLU A C 1
ATOM 1719 O O . GLU A 1 206 ? 2.585 24.323 -0.958 1.00 40.09 206 GLU A O 1
#

Organism: NCBI:txid1321819

Sequence (206 aa):
MFSVISVHCIASQRYGYFADTAYFFCLNFWKGNTVWLLLPDFKKTTLEILDSMEQNMTSLQLPHDFGFCMTGDCERSNRCLRHQAWLLTDGQKPFLSVLNPRHIASAYGSACNYFIPYEKQRFAKGMRHIYDNLPTKQAEQIKNGMLRRFGKTRYYRFYRGDQFISPEEQRYIKELFEACGIAEEPCYESYHEDYLCPPRIRNKYE

Foldseek 3Di:
DDDDDDDDDDDDDDDDDDDDDDPDPDDDDDDDDDDPPPPVPPVVVVVVVVVVVLVVLVDAPDDPQDAAECDPPAPCLVFAPRNSNVVSHPCPDVDDHHDDVVLDVVQGYPRRPNGQTPFKFKWFFAQLCQCVPPDPVLVVQLLVQCCVPPNDVVSVCRNHRQFIQGPVRLVSSQVSCVVSVHPDRGDGDDIDIHSDRDDGDDPPVD

pLDDT: mean 72.01, std 24.95, range [27.42, 97.31]

Secondary structure (DSSP, 8-state):
------------------------------S--------TTHHHHHHHHHHHHHHHHS-----TT--B---TT-TTGGGBHHHHHHHT--S--S---BPPHHHHHTS-GGG-TT--BSS-EEEEE--TTTTTTS-HHHHHHHHHHHHHHHHHHHHHHHHHTSS-B-HHHHHHHHHHHHHTT--SPPP-SEEEEESS-PPP---TT-

Radius of gyration: 27.09 Å; chains: 1; bounding box: 47×66×84 Å